Protein AF-A0A7L4RJ33-F1 (afdb_monomer_lite)

Secondary structure (DSSP, 8-state):
-EEEHHHHHHHHHHHHHHHHHHHHHHHHHHHT--HHHHHHHHHHHHHHHHHHHHHHHHHHHTT-----TTHHHHHHHHHHHTTS-HHHHHHHHHHT-HHHHHHHHHHHHHHHHHHHTHHHHHHHHHHHHT-S-HHHHHHHHHHHHHTB-SS-EE-TT--HHHHHHHHHHHHHTT-B-EE-TTSEEE---TT--SEEEEEETTEEEEEEHHHHHHHHHHHHHHHHHHHHHHHHHHHHHHSPPPHHHHHHHHHHHHHHHHHHHHHHHHTHHHHHHTT-EEE--

Sequence (281 aa):
MELAVKDIAELVELDRKRIELELKRSYLQLNKNDEDSVNALSKSLAEVNSSIKDRASKIEKVGINFCLVCQEKISDINSKLSTFSISDQVDALTAKEGEVYELLKERGTLLKKNFEERENLAKLLILISQVTAADTKYRLTEVVKRGGVRETIILEGCGSAITGKLAALFGRTGIAASVSKDGKLLTGHATETTEIPFVIANKKVWVAAGSAHRLTDNLSNIDKLSPQLQWKNAQRQIMVFSETEEAEFVDLQRKYLELLREQDEILKEFKEEEKLAIKVS

Structure (mmCIF, N/CA/C/O backbone):
data_AF-A0A7L4RJ33-F1
#
_entry.id   AF-A0A7L4RJ33-F1
#
loop_
_atom_site.group_PDB
_atom_site.id
_atom_site.type_symbol
_atom_site.label_atom_id
_atom_site.label_alt_id
_atom_site.label_comp_id
_atom_site.label_asym_id
_atom_site.label_entity_id
_atom_site.label_seq_id
_atom_site.pdbx_PDB_ins_code
_atom_site.Cartn_x
_atom_site.Cartn_y
_atom_site.Cartn_z
_atom_site.occupancy
_atom_site.B_iso_or_equiv
_atom_site.auth_seq_id
_atom_site.auth_comp_id
_atom_site.auth_asym_id
_atom_site.auth_atom_id
_atom_site.pdbx_PDB_model_num
ATOM 1 N N . MET A 1 1 ? -13.097 16.578 -13.638 1.00 75.38 1 MET A N 1
ATOM 2 C CA . MET A 1 1 ? -12.265 16.290 -12.439 1.00 75.38 1 MET A CA 1
ATOM 3 C C . MET A 1 1 ? -11.542 14.978 -12.693 1.00 75.38 1 MET A C 1
ATOM 5 O O . MET A 1 1 ? -12.187 14.068 -13.192 1.00 75.38 1 MET A O 1
ATOM 9 N N . GLU A 1 2 ? -10.239 14.892 -12.433 1.00 83.06 2 GLU A N 1
ATOM 10 C CA . GLU A 1 2 ? -9.461 13.654 -12.595 1.00 83.06 2 GLU A CA 1
ATOM 11 C C . GLU A 1 2 ? -9.034 13.149 -11.217 1.00 83.06 2 GLU A C 1
ATOM 13 O O . GLU A 1 2 ? -8.631 13.955 -10.380 1.00 83.06 2 GLU A O 1
ATOM 18 N N . LEU A 1 3 ? -9.187 11.847 -10.975 1.00 86.94 3 LEU A N 1
ATOM 19 C CA . LEU A 1 3 ? -8.817 11.197 -9.720 1.00 86.94 3 LEU A CA 1
ATOM 20 C C . LEU A 1 3 ? -7.852 10.050 -10.020 1.00 86.94 3 LEU A C 1
ATOM 22 O O . LEU A 1 3 ? -8.188 9.139 -10.781 1.00 86.94 3 LEU A O 1
ATOM 26 N N . ALA A 1 4 ? -6.649 10.128 -9.458 1.00 90.00 4 ALA A N 1
ATOM 27 C CA . ALA A 1 4 ? -5.549 9.207 -9.718 1.00 90.00 4 ALA A CA 1
ATOM 28 C C . ALA A 1 4 ? -5.382 8.186 -8.583 1.00 90.00 4 ALA A C 1
ATOM 30 O O . ALA A 1 4 ? -5.926 8.341 -7.488 1.00 90.00 4 ALA A O 1
ATOM 31 N N . VAL A 1 5 ? -4.556 7.159 -8.818 1.00 91.88 5 VAL A N 1
ATOM 32 C CA . VAL A 1 5 ? -4.172 6.150 -7.805 1.00 91.88 5 VAL A CA 1
ATOM 33 C C . VAL A 1 5 ? -3.746 6.803 -6.483 1.00 91.88 5 VAL A C 1
ATOM 35 O O . VAL A 1 5 ? -4.155 6.362 -5.409 1.00 91.88 5 VAL A O 1
ATOM 38 N N . LYS A 1 6 ? -2.963 7.886 -6.561 1.00 92.12 6 LYS A N 1
ATOM 39 C CA . LYS A 1 6 ? -2.444 8.607 -5.394 1.00 92.12 6 LYS A CA 1
ATOM 40 C C . LYS A 1 6 ? -3.556 9.165 -4.499 1.00 92.12 6 LYS A C 1
ATOM 42 O O . LYS A 1 6 ? -3.433 9.077 -3.284 1.00 92.12 6 LYS A O 1
ATOM 47 N N . ASP A 1 7 ? -4.651 9.670 -5.066 1.00 91.44 7 ASP A N 1
ATOM 48 C CA . ASP A 1 7 ? -5.738 10.274 -4.284 1.00 91.44 7 ASP A CA 1
ATOM 49 C C . ASP A 1 7 ? -6.441 9.254 -3.376 1.00 91.44 7 ASP A C 1
ATOM 51 O O . ASP A 1 7 ? -6.813 9.575 -2.244 1.00 91.44 7 ASP A O 1
ATOM 55 N N . ILE A 1 8 ? -6.600 8.020 -3.866 1.00 93.31 8 ILE A N 1
ATOM 56 C CA . ILE A 1 8 ? -7.210 6.907 -3.126 1.00 93.31 8 ILE A CA 1
ATOM 57 C C . ILE A 1 8 ? -6.206 6.307 -2.140 1.00 93.31 8 ILE A C 1
ATOM 59 O O . ILE A 1 8 ? -6.565 6.015 -1.001 1.00 93.31 8 ILE A O 1
ATOM 63 N N . ALA A 1 9 ? -4.941 6.156 -2.547 1.00 94.38 9 ALA A N 1
ATOM 64 C CA . ALA A 1 9 ? -3.879 5.684 -1.663 1.00 94.38 9 ALA A CA 1
ATOM 65 C C . ALA A 1 9 ? -3.711 6.611 -0.447 1.00 94.38 9 ALA A C 1
ATOM 67 O O . ALA A 1 9 ? -3.635 6.131 0.682 1.00 94.38 9 ALA A O 1
ATOM 68 N N . GLU A 1 10 ? -3.751 7.931 -0.656 1.00 94.81 10 GLU A N 1
ATOM 69 C CA . GLU A 1 10 ? -3.706 8.936 0.413 1.00 94.81 10 GLU A CA 1
ATOM 70 C C . GLU A 1 10 ? -4.885 8.810 1.390 1.00 94.81 10 GLU A C 1
ATOM 72 O O . GLU A 1 10 ? -4.718 9.076 2.579 1.00 94.81 10 GLU A O 1
ATOM 77 N N . LEU A 1 11 ? -6.066 8.364 0.941 1.00 94.69 11 LEU A N 1
ATOM 78 C CA . LEU A 1 11 ? -7.185 8.099 1.851 1.00 94.69 11 LEU A CA 1
ATOM 79 C C . LEU A 1 11 ? -6.869 6.939 2.810 1.00 94.69 11 LEU A C 1
ATOM 81 O O . LEU A 1 11 ? -7.128 7.055 4.007 1.00 94.69 11 LEU A O 1
ATOM 85 N N . VAL A 1 12 ? -6.235 5.867 2.319 1.00 94.69 12 VAL A N 1
ATOM 86 C CA . VAL A 1 12 ? -5.768 4.746 3.159 1.00 94.69 12 VAL A CA 1
ATOM 87 C C . VAL A 1 12 ? -4.702 5.214 4.160 1.00 94.69 12 VAL A C 1
ATOM 89 O O . VAL A 1 12 ? -4.716 4.810 5.325 1.00 94.69 12 VAL A O 1
ATOM 92 N N . GLU A 1 13 ? -3.783 6.090 3.737 1.00 94.56 13 GLU A N 1
ATOM 93 C CA . GLU A 1 13 ? -2.766 6.673 4.625 1.00 94.56 13 GLU A CA 1
ATOM 94 C C . GLU A 1 13 ? -3.393 7.523 5.738 1.00 94.56 13 GLU A C 1
ATOM 96 O O . GLU A 1 13 ? -3.005 7.406 6.905 1.00 94.56 13 GLU A O 1
ATOM 101 N N . LEU A 1 14 ? -4.383 8.352 5.394 1.00 94.75 14 LEU A N 1
ATOM 102 C CA . LEU A 1 14 ? -5.099 9.187 6.355 1.00 94.75 14 LEU A CA 1
ATOM 103 C C . LEU A 1 14 ? -5.906 8.353 7.352 1.00 94.75 14 LEU A C 1
ATOM 105 O O . LEU A 1 14 ? -5.863 8.653 8.545 1.00 94.75 14 LEU A O 1
ATOM 109 N N . ASP A 1 15 ? -6.582 7.292 6.903 1.00 91.94 15 ASP A N 1
ATOM 110 C CA . ASP A 1 15 ? -7.308 6.378 7.793 1.00 91.94 15 ASP A CA 1
ATOM 111 C C . ASP A 1 15 ? -6.362 5.708 8.801 1.00 91.94 15 ASP A C 1
ATOM 113 O O . ASP A 1 15 ? -6.662 5.653 9.996 1.00 91.94 15 ASP A O 1
ATOM 117 N N . ARG A 1 16 ? -5.172 5.270 8.360 1.00 92.12 16 ARG A N 1
ATOM 118 C CA . ARG A 1 16 ? -4.140 4.749 9.271 1.00 92.12 16 ARG A CA 1
ATOM 119 C C . ARG A 1 16 ? -3.686 5.816 10.268 1.00 92.12 16 ARG A C 1
ATOM 121 O O . ARG A 1 16 ? -3.586 5.529 11.462 1.00 92.12 16 ARG A O 1
ATOM 128 N N . LYS A 1 17 ? -3.417 7.037 9.793 1.00 93.94 17 LYS A N 1
ATOM 129 C CA . LYS A 1 17 ? -2.991 8.157 10.643 1.00 93.94 17 LYS A CA 1
ATOM 130 C C . LYS A 1 17 ? -4.056 8.509 11.684 1.00 93.94 17 LYS A C 1
ATOM 132 O O . LYS A 1 17 ? -3.699 8.764 12.831 1.00 93.94 17 LYS A O 1
ATOM 137 N N . ARG A 1 18 ? -5.344 8.482 11.318 1.00 94.19 18 ARG A N 1
ATOM 138 C CA . ARG A 1 18 ? -6.462 8.677 12.255 1.00 94.19 18 ARG A CA 1
ATOM 139 C C . ARG A 1 18 ? -6.401 7.654 13.387 1.00 94.19 18 ARG A C 1
ATOM 141 O O . ARG A 1 18 ? -6.355 8.054 14.544 1.00 94.19 18 ARG A O 1
ATOM 148 N N . ILE A 1 19 ? -6.316 6.365 13.052 1.00 88.75 19 ILE A N 1
ATOM 149 C CA . ILE A 1 19 ? -6.281 5.270 14.037 1.00 88.75 19 ILE A CA 1
ATOM 150 C C . ILE A 1 19 ? -5.071 5.404 14.976 1.00 88.75 19 ILE A C 1
ATOM 152 O O . ILE A 1 19 ? -5.190 5.217 16.186 1.00 88.75 19 ILE A O 1
ATOM 156 N N . GLU A 1 20 ? -3.899 5.755 14.440 1.00 89.56 20 GLU A N 1
ATOM 157 C CA . GLU A 1 20 ? -2.691 5.962 15.248 1.00 89.56 20 GLU A CA 1
ATOM 158 C C . GLU A 1 20 ? -2.837 7.144 16.219 1.00 89.56 20 GLU A C 1
ATOM 160 O O . GLU A 1 20 ? -2.460 7.039 17.389 1.00 89.56 20 GLU A O 1
ATOM 165 N N . LEU A 1 21 ? -3.386 8.268 15.752 1.00 92.62 21 LEU A N 1
ATOM 166 C CA . LEU A 1 21 ? -3.619 9.448 16.584 1.00 92.62 21 LEU A CA 1
ATOM 167 C C . LEU A 1 21 ? -4.689 9.194 17.656 1.00 92.62 21 LEU A C 1
ATOM 169 O O . LEU A 1 21 ? -4.520 9.647 18.788 1.00 92.62 21 LEU A O 1
ATOM 173 N N . GLU A 1 22 ? -5.750 8.451 17.330 1.00 90.00 22 GLU A N 1
ATOM 174 C CA . GLU A 1 22 ? -6.781 8.028 18.287 1.00 90.00 22 GLU A CA 1
ATOM 175 C C . GLU A 1 22 ? -6.163 7.195 19.410 1.00 90.00 22 GLU A C 1
ATOM 177 O O . GLU A 1 22 ? -6.351 7.520 20.583 1.00 90.00 22 GLU A O 1
ATOM 182 N N . LEU A 1 23 ? -5.348 6.193 19.059 1.00 85.31 23 LEU A N 1
ATOM 183 C CA . LEU A 1 23 ? -4.661 5.347 20.034 1.00 85.31 23 LEU A CA 1
ATOM 184 C C . LEU A 1 23 ? -3.708 6.157 20.926 1.00 85.31 23 LEU A C 1
ATOM 186 O O . LEU A 1 23 ? -3.732 6.008 22.148 1.00 85.31 23 LEU A O 1
ATOM 190 N N . LYS A 1 24 ? -2.892 7.045 20.338 1.00 89.06 24 LYS A N 1
ATOM 191 C CA . LYS A 1 24 ? -1.977 7.916 21.099 1.00 89.06 24 LYS A CA 1
ATOM 192 C C . LYS A 1 24 ? -2.732 8.827 22.062 1.00 89.06 24 LYS A C 1
ATOM 194 O O . LYS A 1 24 ? -2.312 8.973 23.208 1.00 89.06 24 LYS A O 1
ATOM 199 N N . ARG A 1 25 ? -3.845 9.417 21.615 1.00 90.44 25 ARG A N 1
ATOM 200 C CA . ARG A 1 25 ? -4.681 10.281 22.455 1.00 90.44 25 ARG A CA 1
ATOM 201 C C . ARG A 1 25 ? -5.248 9.496 23.634 1.00 90.44 25 ARG A C 1
ATOM 203 O O . ARG A 1 25 ? -5.091 9.935 24.768 1.00 90.44 25 ARG A O 1
ATOM 210 N N . SER A 1 26 ? -5.839 8.331 23.371 1.00 85.94 26 SER A N 1
ATOM 211 C CA . SER A 1 26 ? -6.391 7.453 24.407 1.00 85.94 26 SER A CA 1
ATOM 212 C C . SER A 1 26 ? -5.337 7.026 25.430 1.00 85.94 26 SER A C 1
ATOM 214 O O . SER A 1 26 ? -5.594 7.073 26.628 1.00 85.94 26 SER A O 1
ATOM 216 N N . TYR A 1 27 ? -4.126 6.687 24.982 1.00 86.00 27 TYR A N 1
ATOM 217 C CA . TYR A 1 27 ? -3.026 6.337 25.881 1.00 86.00 27 TYR A CA 1
ATOM 218 C C . TYR A 1 27 ? -2.613 7.502 26.797 1.00 86.00 27 TYR A C 1
ATOM 220 O O . TYR A 1 27 ? -2.410 7.303 27.994 1.00 86.00 27 TYR A O 1
ATOM 228 N N . LEU A 1 28 ? -2.487 8.723 26.263 1.00 87.69 28 LEU A N 1
ATOM 229 C CA . LEU A 1 28 ? -2.100 9.893 27.062 1.00 87.69 28 LEU A CA 1
ATOM 230 C C . LEU A 1 28 ? -3.169 10.289 28.084 1.00 87.69 28 LEU A C 1
ATOM 232 O O . LEU A 1 28 ? -2.818 10.638 29.211 1.00 87.69 28 LEU A O 1
ATOM 236 N N . GLN A 1 29 ? -4.445 10.185 27.702 1.00 86.62 29 GLN A N 1
ATOM 237 C CA . GLN A 1 29 ? -5.582 10.431 28.591 1.00 86.62 29 GLN A CA 1
ATOM 238 C C . GLN A 1 29 ? -5.614 9.467 29.782 1.00 86.62 29 GLN A C 1
ATOM 240 O O . GLN A 1 29 ? -6.034 9.867 30.859 1.00 86.62 29 GLN A O 1
ATOM 245 N N . LEU A 1 30 ? -5.170 8.219 29.600 1.00 85.06 30 LEU A N 1
ATOM 246 C CA . LEU A 1 30 ? -5.168 7.215 30.666 1.00 85.06 30 LEU A CA 1
ATOM 247 C C . LEU A 1 30 ? -3.912 7.267 31.547 1.00 85.06 30 LEU A C 1
ATOM 249 O O . LEU A 1 30 ? -4.014 7.098 32.757 1.00 85.06 30 LEU A O 1
ATOM 253 N N . ASN A 1 31 ? -2.733 7.498 30.957 1.00 79.88 31 ASN A N 1
ATOM 254 C CA . ASN A 1 31 ? -1.458 7.229 31.639 1.00 79.88 31 ASN A CA 1
ATOM 255 C C . ASN A 1 31 ? -0.632 8.462 32.010 1.00 79.88 31 ASN A C 1
ATOM 257 O O . ASN A 1 31 ? 0.290 8.344 32.817 1.00 79.88 31 ASN A O 1
ATOM 261 N N . LYS A 1 32 ? -0.870 9.621 31.384 1.00 76.56 32 LYS A N 1
ATOM 262 C CA . LYS A 1 32 ? 0.012 10.790 31.552 1.00 76.56 32 LYS A CA 1
ATOM 263 C C . LYS A 1 32 ? -0.692 12.069 31.993 1.00 76.56 32 LYS A C 1
ATOM 265 O O . LYS A 1 32 ? 0.015 12.974 32.417 1.00 76.56 32 LYS A O 1
ATOM 270 N N . ASN A 1 33 ? -2.027 12.144 31.905 1.00 74.25 33 ASN A N 1
ATOM 271 C CA . ASN A 1 33 ? -2.815 13.355 32.197 1.00 74.25 33 ASN A CA 1
ATOM 272 C C . ASN A 1 33 ? -2.188 14.637 31.605 1.00 74.25 33 ASN A C 1
ATOM 274 O O . ASN A 1 33 ? -2.199 15.699 32.219 1.00 74.25 33 ASN A O 1
ATOM 278 N N . ASP A 1 34 ? -1.608 14.522 30.408 1.00 85.62 34 ASP A N 1
ATOM 279 C CA . ASP A 1 34 ? -0.966 15.628 29.699 1.00 85.62 34 ASP A CA 1
ATOM 280 C C . ASP A 1 34 ? -2.010 16.319 28.814 1.00 85.62 34 ASP A C 1
ATOM 282 O O . ASP A 1 34 ? -2.225 15.934 27.659 1.00 85.62 34 ASP A O 1
ATOM 286 N N . GLU A 1 35 ? -2.718 17.292 29.393 1.00 88.06 35 GLU A N 1
ATOM 287 C CA . GLU A 1 35 ? -3.810 18.008 28.725 1.00 88.06 35 GLU A CA 1
ATOM 288 C C . GLU A 1 35 ? -3.351 18.720 27.448 1.00 88.06 35 GLU A C 1
ATOM 290 O O . GLU A 1 35 ? -4.049 18.662 26.432 1.00 88.06 35 GLU A O 1
ATOM 295 N N . ASP A 1 36 ? -2.163 19.328 27.452 1.00 90.75 36 ASP A N 1
ATOM 296 C CA . ASP A 1 36 ? -1.622 20.044 26.294 1.00 90.75 36 ASP A CA 1
ATOM 297 C C . ASP A 1 36 ? -1.377 19.091 25.120 1.00 90.75 36 ASP A C 1
ATOM 299 O O . ASP A 1 36 ? -1.822 19.347 23.992 1.00 90.75 36 ASP A O 1
ATOM 303 N N . SER A 1 37 ? -0.747 17.941 25.379 1.00 91.00 37 SER A N 1
ATOM 304 C CA . SER A 1 37 ? -0.535 16.919 24.350 1.00 91.00 37 SER A CA 1
ATOM 305 C C . SER A 1 37 ? -1.850 16.310 23.854 1.00 91.00 37 SER A C 1
ATOM 307 O O . SER A 1 37 ? -2.014 16.073 22.652 1.00 91.00 37 SER A O 1
ATOM 309 N N . VAL A 1 38 ? -2.822 16.076 24.743 1.00 90.94 38 VAL A N 1
ATOM 310 C CA . VAL A 1 38 ? -4.154 15.566 24.368 1.00 90.94 38 VAL A CA 1
ATOM 311 C C . VAL A 1 38 ? -4.907 16.572 23.490 1.00 90.94 38 VAL A C 1
ATOM 313 O O . VAL A 1 38 ? -5.526 16.176 22.492 1.00 90.94 38 VAL A O 1
ATOM 316 N N . ASN A 1 39 ? -4.816 17.865 23.799 1.00 92.62 39 ASN A N 1
ATOM 317 C CA . ASN A 1 39 ? -5.410 18.941 23.007 1.00 92.62 39 ASN A CA 1
ATOM 318 C C . ASN A 1 39 ? -4.753 19.051 21.623 1.00 92.62 39 ASN A C 1
ATOM 320 O O . ASN A 1 39 ? -5.454 19.115 20.606 1.00 92.62 39 ASN A O 1
ATOM 324 N N . ALA A 1 40 ? -3.420 18.978 21.553 1.00 93.75 40 ALA A N 1
ATOM 325 C CA . ALA A 1 40 ? -2.679 18.986 20.290 1.00 93.75 40 ALA A CA 1
ATOM 326 C C . ALA A 1 40 ? -3.045 17.793 19.383 1.00 93.75 40 ALA A C 1
ATOM 328 O O . ALA A 1 40 ? -3.273 17.959 18.176 1.00 93.75 40 ALA A O 1
ATOM 329 N N . LEU A 1 41 ? -3.168 16.590 19.958 1.00 94.06 41 LEU A N 1
ATOM 330 C CA . LEU A 1 41 ? -3.620 15.401 19.228 1.00 94.06 41 LEU A CA 1
ATOM 331 C C . LEU A 1 41 ? -5.075 15.524 18.773 1.00 94.06 41 LEU A C 1
ATOM 333 O O . LEU A 1 41 ? -5.397 15.121 17.658 1.00 94.06 41 LEU A O 1
ATOM 337 N N . SER A 1 42 ? -5.948 16.112 19.592 1.00 94.12 42 SER A N 1
ATOM 338 C CA . SER A 1 42 ? -7.358 16.322 19.240 1.00 94.12 42 SER A CA 1
ATOM 339 C C . SER A 1 42 ? -7.520 17.288 18.065 1.00 94.12 42 SER A C 1
ATOM 341 O O . SER A 1 42 ? -8.303 17.015 17.154 1.00 94.12 42 SER A O 1
ATOM 343 N N . LYS A 1 43 ? -6.722 18.364 18.020 1.00 95.62 43 LYS A N 1
ATOM 344 C CA . LYS A 1 43 ? -6.664 19.266 16.862 1.00 95.62 43 LYS A CA 1
ATOM 345 C C . LYS A 1 43 ? -6.173 18.538 15.606 1.00 95.62 43 LYS A C 1
ATOM 347 O O . LYS A 1 43 ? -6.818 18.610 14.563 1.00 95.62 43 LYS A O 1
ATOM 352 N N . SER A 1 44 ? -5.090 17.769 15.730 1.00 95.44 44 SER A N 1
ATOM 353 C CA . SER A 1 44 ? -4.545 16.970 14.620 1.00 95.44 44 SER A CA 1
ATOM 354 C C . SER A 1 44 ? -5.559 15.944 14.092 1.00 95.44 44 SER A C 1
ATOM 356 O O . SER A 1 44 ? -5.675 15.742 12.885 1.00 95.44 44 SER A O 1
ATOM 358 N N . LEU A 1 45 ? -6.326 15.309 14.984 1.00 95.38 45 LEU A N 1
ATOM 359 C CA . LEU A 1 45 ? -7.410 14.394 14.621 1.00 95.38 45 LEU A CA 1
ATOM 360 C C . LEU A 1 45 ? -8.523 15.099 13.845 1.00 95.38 45 LEU A C 1
ATOM 362 O O . LEU A 1 45 ? -9.014 14.547 12.862 1.00 95.38 45 LEU A O 1
ATOM 366 N N . ALA A 1 46 ? -8.910 16.311 14.248 1.00 95.94 46 ALA A N 1
ATOM 367 C CA . ALA A 1 46 ? -9.918 17.091 13.535 1.00 95.94 46 ALA A CA 1
ATOM 368 C C . ALA A 1 46 ? -9.469 17.432 12.101 1.00 95.94 46 ALA A C 1
ATOM 370 O O . ALA A 1 46 ? -10.240 17.254 11.157 1.00 95.94 46 ALA A O 1
ATOM 371 N N . GLU A 1 47 ? -8.209 17.839 11.921 1.00 96.38 47 GLU A N 1
ATOM 372 C CA . GLU A 1 47 ? -7.618 18.124 10.603 1.00 96.38 47 GLU A CA 1
ATOM 373 C C . GLU A 1 47 ? -7.576 16.875 9.704 1.00 96.38 47 GLU A C 1
ATOM 375 O O . GLU A 1 47 ? -7.952 16.925 8.525 1.00 96.38 47 GLU A O 1
ATOM 380 N N . VAL A 1 48 ? -7.174 15.728 10.266 1.00 96.75 48 VAL A N 1
ATOM 381 C CA . VAL A 1 48 ? -7.171 14.440 9.552 1.00 96.75 48 VAL A CA 1
ATOM 382 C C . VAL A 1 48 ? -8.592 14.027 9.166 1.00 96.75 48 VAL A C 1
ATOM 384 O O . VAL A 1 48 ? -8.821 13.670 8.013 1.00 96.75 48 VAL A O 1
ATOM 387 N N . ASN A 1 49 ? -9.563 14.136 10.076 1.00 96.06 49 ASN A N 1
ATOM 388 C CA . ASN A 1 49 ? -10.962 13.800 9.801 1.00 96.06 49 ASN A CA 1
ATOM 389 C C . ASN A 1 49 ? -11.579 14.688 8.712 1.00 96.06 49 ASN A C 1
ATOM 391 O O . ASN A 1 49 ? -12.299 14.180 7.851 1.00 96.06 49 ASN A O 1
ATOM 395 N N . SER A 1 50 ? -11.263 15.987 8.702 1.00 96.50 50 SER A N 1
ATOM 396 C CA . SER A 1 50 ? -11.672 16.886 7.615 1.00 96.50 50 SER A CA 1
ATOM 397 C C . SER A 1 50 ? -11.088 16.429 6.278 1.00 96.50 50 SER A C 1
ATOM 399 O O . SER A 1 50 ? -11.816 16.286 5.299 1.00 96.50 50 SER A O 1
ATOM 401 N N . SER A 1 51 ? -9.790 16.110 6.254 1.00 95.94 51 SER A N 1
ATOM 402 C CA . SER A 1 51 ? -9.098 15.648 5.043 1.00 95.94 51 SER A CA 1
ATOM 403 C C . SER A 1 51 ? -9.662 14.325 4.510 1.00 95.94 51 SER A C 1
ATOM 405 O O . SER A 1 51 ? -9.819 14.164 3.298 1.00 95.94 51 SER A O 1
ATOM 407 N N . ILE A 1 52 ? -9.992 13.385 5.404 1.00 94.88 52 ILE A N 1
ATOM 408 C CA . ILE A 1 52 ? -10.659 12.117 5.068 1.00 94.88 52 ILE A CA 1
ATOM 409 C C . ILE A 1 52 ? -12.014 12.400 4.424 1.00 94.88 52 ILE A C 1
ATOM 411 O O . ILE A 1 52 ? -12.287 11.891 3.340 1.00 94.88 52 ILE A O 1
ATOM 415 N N . LYS A 1 53 ? -12.845 13.238 5.056 1.00 95.00 53 LYS A N 1
ATOM 416 C CA . LYS A 1 53 ? -14.184 13.578 4.556 1.00 95.00 53 LYS A CA 1
ATOM 417 C C . LYS A 1 53 ? -14.124 14.224 3.173 1.00 95.00 53 LYS A C 1
ATOM 419 O O . LYS A 1 53 ? -14.852 13.812 2.268 1.00 95.00 53 LYS A O 1
ATOM 424 N N . ASP A 1 54 ? -13.227 15.189 2.990 1.00 93.50 54 ASP A N 1
ATOM 425 C CA . ASP A 1 54 ? -13.058 15.888 1.717 1.00 93.50 54 ASP A CA 1
ATOM 426 C C . ASP A 1 54 ? -12.653 14.920 0.601 1.00 93.50 54 ASP A C 1
ATOM 428 O O . ASP A 1 54 ? -13.226 14.953 -0.491 1.00 93.50 54 ASP A O 1
ATOM 432 N N . ARG A 1 55 ? -11.712 14.008 0.870 1.00 92.94 55 ARG A N 1
ATOM 433 C CA . ARG A 1 55 ? -11.256 13.010 -0.110 1.00 92.94 55 ARG A CA 1
ATOM 434 C C . ARG A 1 55 ? -12.295 11.940 -0.395 1.00 92.94 55 ARG A C 1
ATOM 436 O O . ARG A 1 55 ? -12.549 11.666 -1.565 1.00 92.94 55 ARG A O 1
ATOM 443 N N . ALA A 1 56 ? -12.931 11.392 0.637 1.00 93.38 56 ALA A N 1
ATOM 444 C CA . ALA A 1 56 ? -14.009 10.422 0.486 1.00 93.38 56 ALA A CA 1
ATOM 445 C C . ALA A 1 56 ? -15.128 10.990 -0.399 1.00 93.38 56 ALA A C 1
ATOM 447 O O . ALA A 1 56 ? -15.551 10.327 -1.341 1.00 93.38 56 ALA A O 1
ATOM 448 N N . SER A 1 57 ? -15.505 12.260 -0.202 1.00 91.56 57 SER A N 1
ATOM 449 C CA . SER A 1 57 ? -16.518 12.914 -1.039 1.00 91.56 57 SER A CA 1
ATOM 450 C C . SER A 1 57 ? -16.096 13.061 -2.509 1.00 91.56 57 SER A C 1
ATOM 452 O O . SER A 1 57 ? -16.925 12.936 -3.408 1.00 91.56 57 SER A O 1
ATOM 454 N N . LYS A 1 58 ? -14.807 13.311 -2.791 1.00 91.62 58 LYS A N 1
ATOM 455 C CA . LYS A 1 58 ? -14.283 13.373 -4.168 1.00 91.62 58 LYS A CA 1
ATOM 456 C C . LYS A 1 58 ? -14.296 11.995 -4.829 1.00 91.62 58 LYS A C 1
ATOM 458 O O . LYS A 1 58 ? -14.670 11.900 -5.993 1.00 91.62 58 LYS A O 1
ATOM 463 N N . ILE A 1 59 ? -13.918 10.956 -4.086 1.00 92.31 59 ILE A N 1
ATOM 464 C CA . ILE A 1 59 ? -13.906 9.558 -4.540 1.00 92.31 59 ILE A CA 1
ATOM 465 C C . ILE A 1 59 ? -15.335 9.067 -4.820 1.00 92.31 59 ILE A C 1
ATOM 467 O O . ILE A 1 59 ? -15.600 8.476 -5.865 1.00 92.31 59 ILE A O 1
ATOM 471 N N . GLU A 1 60 ? -16.280 9.390 -3.941 1.00 91.25 60 GLU A N 1
ATOM 472 C CA . GLU A 1 60 ? -17.691 9.043 -4.115 1.00 91.25 60 GLU A CA 1
ATOM 473 C C . GLU A 1 60 ? -18.309 9.751 -5.331 1.00 91.25 60 GLU A C 1
ATOM 475 O O . GLU A 1 60 ? -18.989 9.117 -6.138 1.00 91.25 60 GLU A O 1
ATOM 480 N N . LYS A 1 61 ? -17.996 11.040 -5.542 1.00 90.75 61 LYS A N 1
ATOM 481 C CA . LYS A 1 61 ? -18.454 11.812 -6.715 1.00 90.75 61 LYS A CA 1
ATOM 482 C C . LYS A 1 61 ? -18.018 11.220 -8.053 1.00 90.75 61 LYS A C 1
ATOM 484 O O . LYS A 1 61 ? -18.690 11.456 -9.051 1.00 90.75 61 LYS A O 1
ATOM 489 N N . VAL A 1 62 ? -16.908 10.479 -8.093 1.00 89.94 62 VAL A N 1
ATOM 490 C CA . VAL A 1 62 ? -16.445 9.793 -9.313 1.00 89.94 62 VAL A CA 1
ATOM 491 C C . VAL A 1 62 ? -16.965 8.355 -9.427 1.00 89.94 62 VAL A C 1
ATOM 493 O O . VAL A 1 62 ? -16.552 7.620 -10.319 1.00 89.94 62 VAL A O 1
ATOM 496 N N . GLY A 1 63 ? -17.872 7.937 -8.537 1.00 87.81 63 GLY A N 1
ATOM 497 C CA . GLY A 1 63 ? -18.515 6.624 -8.582 1.00 87.81 63 GLY A CA 1
ATOM 498 C C . GLY A 1 63 ? -17.625 5.464 -8.127 1.00 87.81 63 GLY A C 1
ATOM 499 O O . GLY A 1 63 ? -17.905 4.307 -8.475 1.00 87.81 63 GLY A O 1
ATOM 500 N N . ILE A 1 64 ? -16.557 5.747 -7.374 1.00 92.44 64 ILE A N 1
ATOM 501 C CA . ILE A 1 64 ? -15.729 4.726 -6.725 1.00 92.44 64 ILE A CA 1
ATOM 502 C C . ILE A 1 64 ? -16.318 4.423 -5.346 1.00 92.44 64 ILE A C 1
ATOM 504 O O . ILE A 1 64 ? -16.450 5.308 -4.504 1.00 92.44 64 ILE A O 1
ATOM 508 N N . ASN A 1 65 ? -16.620 3.149 -5.098 1.00 91.44 65 ASN A N 1
ATOM 509 C CA . ASN A 1 65 ? -16.995 2.672 -3.772 1.00 91.44 65 ASN A CA 1
ATOM 510 C C . ASN A 1 65 ? -15.725 2.304 -2.997 1.00 91.44 65 ASN A C 1
ATOM 512 O O . ASN A 1 65 ? -15.140 1.242 -3.221 1.00 91.44 65 ASN A O 1
ATOM 516 N N . PHE A 1 66 ? -15.258 3.213 -2.142 1.00 94.50 66 PHE A N 1
ATOM 517 C CA . PHE A 1 66 ? -14.051 2.986 -1.355 1.00 94.50 66 PHE A CA 1
ATOM 518 C C . PHE A 1 66 ? -14.267 1.866 -0.335 1.00 94.50 66 PHE A C 1
ATOM 520 O O . PHE A 1 66 ? -15.194 1.911 0.472 1.00 94.50 66 PHE A O 1
ATOM 527 N N . CYS A 1 67 ? -13.381 0.874 -0.350 1.00 94.75 67 CYS A N 1
ATOM 528 C CA . CYS A 1 67 ? -13.366 -0.191 0.640 1.00 94.75 67 CYS A CA 1
ATOM 529 C C . CYS A 1 67 ? -11.947 -0.706 0.876 1.00 94.75 67 CYS A C 1
ATOM 531 O O . CYS A 1 67 ? -11.068 -0.575 0.022 1.00 94.75 67 CYS A O 1
ATOM 533 N N . LEU A 1 68 ? -11.737 -1.292 2.054 1.00 95.44 68 LEU A N 1
ATOM 534 C CA . LEU A 1 68 ? -10.491 -1.965 2.410 1.00 95.44 68 LEU A CA 1
ATOM 535 C C . LEU A 1 68 ? -10.597 -3.465 2.129 1.00 95.44 68 LEU A C 1
ATOM 537 O O . LEU A 1 68 ? -11.679 -4.057 2.188 1.00 95.44 68 LEU A O 1
ATOM 541 N N . VAL A 1 69 ? -9.453 -4.102 1.897 1.00 96.00 69 VAL A N 1
ATOM 542 C CA . VAL A 1 69 ? -9.379 -5.563 1.846 1.00 96.00 69 VAL A CA 1
ATOM 543 C C . VAL A 1 69 ? -9.731 -6.124 3.221 1.00 96.00 69 VAL A C 1
ATOM 545 O O . VAL A 1 69 ? -9.191 -5.662 4.232 1.00 96.00 69 VAL A O 1
ATOM 548 N N . CYS A 1 70 ? -10.610 -7.128 3.258 1.00 95.94 70 CYS A N 1
ATOM 549 C CA . CYS A 1 70 ? -11.122 -7.726 4.498 1.00 95.94 70 CYS A CA 1
ATOM 550 C C . CYS A 1 70 ? -11.856 -6.724 5.415 1.00 95.94 70 CYS A C 1
ATOM 552 O O . CYS A 1 70 ? -11.866 -6.908 6.633 1.00 95.94 70 CYS A O 1
ATOM 554 N N . GLN A 1 71 ? -12.462 -5.665 4.864 1.00 95.69 71 GLN A N 1
ATOM 555 C CA . GLN A 1 71 ? -13.244 -4.692 5.631 1.00 95.69 71 GLN A CA 1
ATOM 556 C C . GLN A 1 71 ? -14.323 -5.332 6.519 1.00 95.69 71 GLN A C 1
ATOM 558 O O . GLN A 1 71 ? -14.495 -4.872 7.642 1.00 95.69 71 GLN A O 1
ATOM 563 N N . GLU A 1 72 ? -15.012 -6.390 6.073 1.00 96.00 72 GLU A N 1
ATOM 564 C CA . GLU A 1 72 ? -16.000 -7.100 6.911 1.00 96.00 72 GLU A CA 1
ATOM 565 C C . GLU A 1 72 ? -15.345 -7.634 8.194 1.00 96.00 72 GLU A C 1
ATOM 567 O O . GLU A 1 72 ? -15.787 -7.336 9.299 1.00 96.00 72 GLU A O 1
ATOM 572 N N . LYS A 1 73 ? -14.206 -8.319 8.053 1.00 96.31 73 LYS A N 1
ATOM 573 C CA . LYS A 1 73 ? -13.452 -8.870 9.182 1.00 96.31 73 LYS A CA 1
ATOM 574 C C . LYS A 1 73 ? -12.899 -7.781 10.106 1.00 96.31 73 LYS A C 1
ATOM 576 O O . LYS A 1 73 ? -12.879 -7.956 11.320 1.00 96.31 73 LYS A O 1
ATOM 581 N N . ILE A 1 74 ? -12.452 -6.653 9.549 1.00 95.25 74 ILE A N 1
ATOM 582 C CA . ILE A 1 74 ? -12.010 -5.495 10.343 1.00 95.25 74 ILE A CA 1
ATOM 583 C C . ILE A 1 74 ? -13.182 -4.939 11.162 1.00 95.25 74 ILE A C 1
ATOM 585 O O . ILE A 1 74 ? -13.007 -4.654 12.348 1.00 95.25 74 ILE A O 1
ATOM 589 N N . SER A 1 75 ? -14.365 -4.808 10.556 1.00 95.69 75 SER A N 1
ATOM 590 C CA . SER A 1 75 ? -15.583 -4.376 11.248 1.00 95.69 75 SER A CA 1
ATOM 591 C C . SER A 1 75 ? -15.965 -5.342 12.369 1.00 95.69 75 SER A C 1
ATOM 593 O O . SER A 1 75 ? -16.193 -4.887 13.486 1.00 95.69 75 SER A O 1
ATOM 595 N N . ASP A 1 76 ? -15.929 -6.654 12.118 1.00 97.38 76 ASP A N 1
ATOM 596 C CA . ASP A 1 76 ? -16.219 -7.677 13.132 1.00 97.38 76 ASP A CA 1
ATOM 597 C C . ASP A 1 76 ? -15.259 -7.589 14.326 1.00 97.38 76 ASP A C 1
ATOM 599 O O . ASP A 1 76 ? -15.683 -7.634 15.483 1.00 97.38 76 ASP A O 1
ATOM 603 N N . ILE A 1 77 ? -13.956 -7.426 14.065 1.00 96.50 77 ILE A N 1
ATOM 604 C CA . ILE A 1 77 ? -12.955 -7.248 15.124 1.00 96.50 77 ILE A CA 1
ATOM 605 C C . ILE A 1 77 ? -13.212 -5.950 15.898 1.00 96.50 77 ILE A C 1
ATOM 607 O O . ILE A 1 77 ? -13.135 -5.951 17.123 1.00 96.50 77 ILE A O 1
ATOM 611 N N . ASN A 1 78 ? -13.551 -4.850 15.221 1.00 93.69 78 ASN A N 1
ATOM 612 C CA . ASN A 1 78 ? -13.874 -3.588 15.889 1.00 93.69 78 ASN A CA 1
ATOM 613 C C . ASN A 1 78 ? -15.117 -3.707 16.779 1.00 93.69 78 ASN A C 1
ATOM 615 O O . ASN A 1 78 ? -15.108 -3.193 17.897 1.00 93.69 78 ASN A O 1
ATOM 619 N N . SER A 1 79 ? -16.154 -4.417 16.327 1.00 96.25 79 SER A N 1
ATOM 620 C CA . SER A 1 79 ? -17.338 -4.700 17.141 1.00 96.25 79 SER A CA 1
ATOM 621 C C . SER A 1 79 ? -16.979 -5.503 18.390 1.00 96.25 79 SER A C 1
ATOM 623 O O . SER A 1 79 ? -17.403 -5.130 19.481 1.00 96.25 79 SER A O 1
ATOM 625 N N . LYS A 1 80 ? -16.130 -6.532 18.271 1.00 96.81 80 LYS A N 1
ATOM 626 C CA . LYS A 1 80 ? -15.624 -7.279 19.437 1.00 96.81 80 LYS A CA 1
ATOM 627 C C . LYS A 1 80 ? -14.789 -6.400 20.367 1.00 96.81 80 LYS A C 1
ATOM 629 O O . LYS A 1 80 ? -14.988 -6.428 21.568 1.00 96.81 80 LYS A O 1
ATOM 634 N N . LEU A 1 81 ? -13.890 -5.574 19.834 1.00 93.31 81 LEU A N 1
ATOM 635 C CA . LEU A 1 81 ? -13.062 -4.679 20.651 1.00 93.31 81 LEU A CA 1
ATOM 636 C C . LEU A 1 81 ? -13.888 -3.620 21.394 1.00 93.31 81 LEU A C 1
ATOM 638 O O . LEU A 1 81 ? -13.505 -3.213 22.486 1.00 93.31 81 LEU A O 1
ATOM 642 N N . SER A 1 82 ? -15.029 -3.199 20.840 1.00 92.50 82 SER A N 1
ATOM 643 C CA . SER A 1 82 ? -15.904 -2.199 21.468 1.00 92.50 82 SER A CA 1
ATOM 644 C C . SER A 1 82 ? -16.566 -2.665 22.770 1.00 92.50 82 SER A C 1
ATOM 646 O O . SER A 1 82 ? -17.048 -1.828 23.529 1.00 92.50 82 SER A O 1
ATOM 648 N N . THR A 1 83 ? -16.566 -3.973 23.058 1.00 95.69 83 THR A N 1
ATOM 649 C CA . THR A 1 83 ? -17.076 -4.510 24.329 1.00 95.69 83 THR A CA 1
ATOM 650 C C . THR A 1 83 ? -16.067 -4.402 25.472 1.00 95.69 83 THR A C 1
ATOM 652 O O . THR A 1 83 ? -16.441 -4.609 26.622 1.00 95.69 83 THR A O 1
ATOM 655 N N . PHE A 1 84 ? -14.801 -4.098 25.173 1.00 93.81 84 PHE A N 1
ATOM 656 C CA . PHE A 1 84 ? -13.733 -3.937 26.158 1.00 93.81 84 PHE A CA 1
ATOM 657 C C . PHE A 1 84 ? -13.483 -2.460 26.442 1.00 93.81 84 PHE A C 1
ATOM 659 O O . PHE A 1 84 ? -13.578 -1.617 25.542 1.00 93.81 84 PHE A O 1
ATOM 666 N N . SER A 1 85 ? -13.110 -2.136 27.681 1.00 91.12 85 SER A N 1
ATOM 667 C CA . SER A 1 85 ? -12.743 -0.763 28.012 1.00 91.12 85 SER A CA 1
ATOM 668 C C . SER A 1 85 ? -11.431 -0.372 27.325 1.00 91.12 85 SER A C 1
ATOM 670 O O . SER A 1 85 ? -10.614 -1.212 26.945 1.00 91.12 85 SER A O 1
ATOM 672 N N . ILE A 1 86 ? -11.200 0.933 27.170 1.00 86.62 86 ILE A N 1
ATOM 673 C CA . ILE A 1 86 ? -9.933 1.431 26.619 1.00 86.62 86 ILE A CA 1
ATOM 674 C C . ILE A 1 86 ? -8.760 1.030 27.531 1.00 86.62 86 ILE A C 1
ATOM 676 O O . ILE A 1 86 ? -7.685 0.731 27.018 1.00 86.62 86 ILE A O 1
ATOM 680 N N . SER A 1 87 ? -8.972 0.965 28.854 1.00 88.81 87 SER A N 1
ATOM 681 C CA . SER A 1 87 ? -7.959 0.483 29.805 1.00 88.81 87 SER A CA 1
ATOM 682 C C . SER A 1 87 ? -7.556 -0.952 29.482 1.00 88.81 87 SER A C 1
ATOM 684 O O . SER A 1 87 ? -6.379 -1.200 29.245 1.00 88.81 87 SER A O 1
ATOM 686 N N . ASP A 1 88 ? -8.531 -1.855 29.324 1.00 91.56 88 ASP A N 1
ATOM 687 C CA . ASP A 1 88 ? -8.266 -3.269 29.013 1.00 91.56 88 ASP A CA 1
ATOM 688 C C . ASP A 1 88 ? -7.480 -3.424 27.704 1.00 91.56 88 ASP A C 1
ATOM 690 O O . ASP A 1 88 ? -6.586 -4.261 27.589 1.00 91.56 88 ASP A O 1
ATOM 694 N N . GLN A 1 89 ? -7.788 -2.596 26.700 1.00 90.38 89 GLN A N 1
ATOM 695 C CA . GLN A 1 89 ? -7.069 -2.597 25.425 1.00 90.38 89 GLN A CA 1
ATOM 696 C C . GLN A 1 89 ? -5.617 -2.120 25.572 1.00 90.38 89 GLN A C 1
ATOM 698 O O . GLN A 1 89 ? -4.721 -2.681 24.938 1.00 90.38 89 GLN A O 1
ATOM 703 N N . VAL A 1 90 ? -5.363 -1.099 26.395 1.00 87.38 90 VAL A N 1
ATOM 704 C CA . VAL A 1 90 ? -4.006 -0.595 26.669 1.00 87.38 90 VAL A CA 1
ATOM 705 C C . VAL A 1 90 ? -3.201 -1.598 27.497 1.00 87.38 90 VAL A C 1
ATOM 707 O O . VAL A 1 90 ? -2.031 -1.849 27.186 1.00 87.38 90 VAL A O 1
ATOM 710 N N . ASP A 1 91 ? -3.827 -2.216 28.493 1.00 89.88 91 ASP A N 1
ATOM 711 C CA . ASP A 1 91 ? -3.207 -3.236 29.337 1.00 89.88 91 ASP A CA 1
ATOM 712 C C . ASP A 1 91 ? -2.833 -4.467 28.505 1.00 89.88 91 ASP A C 1
ATOM 714 O O . ASP A 1 91 ? -1.691 -4.928 28.558 1.00 89.88 91 ASP A O 1
ATOM 718 N N . ALA A 1 92 ? -3.731 -4.923 27.626 1.00 92.69 92 ALA A N 1
ATOM 719 C CA . ALA A 1 92 ? -3.463 -6.022 26.701 1.00 92.69 92 ALA A CA 1
ATOM 720 C C . ALA A 1 92 ? -2.309 -5.719 25.727 1.00 92.69 92 ALA A C 1
ATOM 722 O O . ALA A 1 92 ? -1.488 -6.593 25.445 1.00 92.69 92 ALA A O 1
ATOM 723 N N . LEU A 1 93 ? -2.189 -4.481 25.226 1.00 89.62 93 LEU A N 1
ATOM 724 C CA . LEU A 1 93 ? -1.045 -4.073 24.392 1.00 89.62 93 LEU A CA 1
ATOM 725 C C . LEU A 1 93 ? 0.279 -4.083 25.160 1.00 89.62 93 LEU A C 1
ATOM 727 O O . LEU A 1 93 ? 1.324 -4.373 24.572 1.00 89.62 93 LEU A O 1
ATOM 731 N N . THR A 1 94 ? 0.235 -3.761 26.451 1.00 88.81 94 THR A N 1
ATOM 732 C CA . THR A 1 94 ? 1.413 -3.731 27.323 1.00 88.81 94 THR A CA 1
ATOM 733 C C . THR A 1 94 ? 1.853 -5.146 27.694 1.00 88.81 94 THR A C 1
ATOM 735 O O . THR A 1 94 ? 3.032 -5.473 27.555 1.00 88.81 94 THR A O 1
ATOM 738 N N . ALA A 1 95 ? 0.903 -5.994 28.096 1.00 93.62 95 ALA A N 1
ATOM 739 C CA . ALA A 1 95 ? 1.138 -7.389 28.465 1.00 93.62 95 ALA A CA 1
ATOM 740 C C . ALA A 1 95 ? 1.461 -8.280 27.252 1.00 93.62 95 ALA A C 1
ATOM 742 O O . ALA A 1 95 ? 2.195 -9.256 27.380 1.00 93.62 95 ALA A O 1
ATOM 743 N N . LYS A 1 96 ? 0.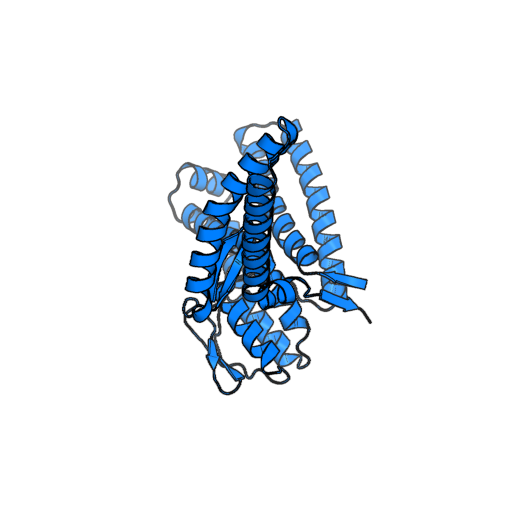976 -7.907 26.058 1.00 94.19 96 LYS A N 1
ATOM 744 C CA . LYS A 1 96 ? 1.124 -8.653 24.795 1.00 94.19 96 LYS A CA 1
ATOM 745 C C . LYS A 1 96 ? 0.546 -10.071 24.836 1.00 94.19 96 LYS A C 1
ATOM 747 O O . LYS A 1 96 ? 1.070 -10.978 24.190 1.00 94.19 96 LYS A O 1
ATOM 752 N N . GLU A 1 97 ? -0.538 -10.254 25.575 1.00 93.81 97 GLU A N 1
ATOM 753 C CA . GLU A 1 97 ? -1.203 -11.543 25.748 1.00 93.81 97 GLU A CA 1
ATOM 754 C C . GLU A 1 97 ? -2.716 -11.379 25.950 1.00 93.81 97 GLU A C 1
ATOM 756 O O . GLU A 1 97 ? -3.219 -10.277 26.179 1.00 93.81 97 GLU A O 1
ATOM 761 N N . GLY A 1 98 ? -3.449 -12.488 25.837 1.00 96.25 98 GLY A N 1
ATOM 762 C CA . GLY A 1 98 ? -4.903 -12.531 26.000 1.00 96.25 98 GLY A CA 1
ATOM 763 C C . GLY A 1 98 ? -5.704 -12.258 24.720 1.00 96.25 98 GLY A C 1
ATOM 764 O O . GLY A 1 98 ? -5.170 -11.902 23.669 1.00 96.25 98 GLY A O 1
ATOM 765 N N . GLU A 1 99 ? -7.023 -12.441 24.816 1.00 96.25 99 GLU A N 1
ATOM 766 C CA . GLU A 1 99 ? -7.953 -12.332 23.681 1.00 96.25 99 GLU A CA 1
ATOM 767 C C . GLU A 1 99 ? -7.951 -10.930 23.055 1.00 96.25 99 GLU A C 1
ATOM 769 O O . GLU A 1 99 ? -7.875 -10.790 21.833 1.00 96.25 99 GLU A O 1
ATOM 774 N N . VAL A 1 100 ? -7.968 -9.884 23.888 1.00 95.75 100 VAL A N 1
ATOM 775 C CA . VAL A 1 100 ? -7.956 -8.484 23.435 1.00 95.75 100 VAL A CA 1
ATOM 776 C C . VAL A 1 100 ? -6.691 -8.181 22.632 1.00 95.75 100 VAL A C 1
ATOM 778 O O . VAL A 1 100 ? -6.763 -7.535 21.584 1.00 95.75 100 VAL A O 1
ATOM 781 N N . TYR A 1 101 ? -5.537 -8.685 23.077 1.00 96.31 101 TYR A N 1
ATOM 782 C CA . TYR A 1 101 ? -4.280 -8.512 22.357 1.00 96.31 101 TYR A CA 1
ATOM 783 C C . TYR A 1 101 ? -4.302 -9.213 20.997 1.00 96.31 101 TYR A C 1
ATOM 785 O O . TYR A 1 101 ? -3.919 -8.601 19.999 1.00 96.31 101 TYR A O 1
ATOM 793 N N . GLU A 1 102 ? -4.785 -10.456 20.921 1.00 97.69 102 GLU A N 1
ATOM 794 C CA . GLU A 1 102 ? -4.861 -11.175 19.643 1.00 97.69 102 GLU A CA 1
ATOM 795 C C . GLU A 1 102 ? -5.829 -10.497 18.660 1.00 97.69 102 GLU A C 1
ATOM 797 O O . GLU A 1 102 ? -5.490 -10.356 17.483 1.00 97.69 102 GLU A O 1
ATOM 802 N N . LEU A 1 103 ? -6.959 -9.952 19.130 1.00 96.62 103 LEU A N 1
ATOM 803 C CA . LEU A 1 103 ? -7.853 -9.128 18.304 1.00 96.62 103 LEU A CA 1
ATOM 804 C C . LEU A 1 103 ? -7.157 -7.854 17.793 1.00 96.62 103 LEU A C 1
ATOM 806 O O . LEU A 1 103 ? -7.227 -7.533 16.603 1.00 96.62 103 LEU A O 1
ATOM 810 N N . LEU A 1 104 ? -6.448 -7.128 18.665 1.00 93.25 104 LEU A N 1
ATOM 811 C CA . LEU A 1 104 ? -5.705 -5.917 18.289 1.00 93.25 104 LEU A CA 1
ATOM 812 C C . LEU A 1 104 ? -4.582 -6.217 17.289 1.00 93.25 104 LEU A C 1
ATOM 814 O O . LEU A 1 104 ? -4.385 -5.462 16.332 1.00 93.25 104 LEU A O 1
ATOM 818 N N . LYS A 1 105 ? -3.868 -7.326 17.483 1.00 95.56 105 LYS A N 1
ATOM 819 C CA . LYS A 1 105 ? -2.790 -7.810 16.615 1.00 95.56 105 LYS A CA 1
ATOM 820 C C . LYS A 1 105 ? -3.311 -8.268 15.257 1.00 95.56 105 LYS A C 1
ATOM 822 O O . LYS A 1 105 ? -2.718 -7.924 14.229 1.00 95.56 105 LYS A O 1
ATOM 827 N N . GLU A 1 106 ? -4.430 -8.985 15.224 1.00 96.44 106 GLU A N 1
ATOM 828 C CA . GLU A 1 106 ? -5.088 -9.385 13.981 1.00 96.44 106 GLU A CA 1
ATOM 829 C C . GLU A 1 106 ? -5.562 -8.154 13.196 1.00 96.44 106 GLU A C 1
ATOM 831 O O . GLU A 1 106 ? -5.222 -8.003 12.017 1.00 96.44 106 GLU A O 1
ATOM 836 N N . ARG A 1 107 ? -6.245 -7.211 13.861 1.00 94.56 107 ARG A N 1
ATOM 837 C CA . ARG A 1 107 ? -6.631 -5.924 13.259 1.00 94.56 107 ARG A CA 1
ATOM 838 C C . ARG A 1 107 ? -5.414 -5.170 12.729 1.00 94.56 107 ARG A C 1
ATOM 840 O O . ARG A 1 107 ? -5.432 -4.687 11.598 1.00 94.56 107 ARG A O 1
ATOM 847 N N . GLY A 1 108 ? -4.353 -5.083 13.530 1.00 93.38 108 GLY A N 1
ATOM 848 C CA . GLY A 1 108 ? -3.099 -4.423 13.168 1.00 93.38 108 GLY A CA 1
ATOM 849 C C . GLY A 1 108 ? -2.467 -5.025 11.915 1.00 93.38 108 GLY A C 1
ATOM 850 O O . GLY A 1 108 ? -2.063 -4.287 11.019 1.00 93.38 108 GLY A O 1
ATOM 851 N N . THR A 1 109 ? -2.456 -6.355 11.809 1.00 95.00 109 THR A N 1
ATOM 852 C CA . THR A 1 109 ? -1.967 -7.082 10.628 1.00 95.00 109 THR A CA 1
ATOM 853 C C . THR A 1 109 ? -2.762 -6.727 9.372 1.00 95.00 109 THR A C 1
ATOM 855 O O . THR A 1 109 ? -2.171 -6.406 8.340 1.00 95.00 109 THR A O 1
ATOM 858 N N . LEU A 1 110 ? -4.096 -6.721 9.458 1.00 94.81 110 LEU A N 1
ATOM 859 C CA . LEU A 1 110 ? -4.968 -6.384 8.326 1.00 94.81 110 LEU A CA 1
ATOM 860 C C . LEU A 1 110 ? -4.800 -4.924 7.880 1.00 94.81 110 LEU A C 1
ATOM 862 O O . LEU A 1 110 ? -4.682 -4.652 6.684 1.00 94.81 110 LEU A O 1
ATOM 866 N N . LEU A 1 111 ? -4.748 -3.982 8.825 1.00 93.69 111 LEU A N 1
ATOM 867 C CA . LEU A 1 111 ? -4.552 -2.559 8.525 1.00 93.69 111 LEU A CA 1
ATOM 868 C C . LEU A 1 111 ? -3.160 -2.283 7.947 1.00 93.69 111 LEU A C 1
ATOM 870 O O . LEU A 1 111 ? -3.028 -1.522 6.988 1.00 93.69 111 LEU A O 1
ATOM 874 N N . LYS A 1 112 ? -2.125 -2.936 8.489 1.00 94.19 112 LYS A N 1
ATOM 875 C CA . LYS A 1 112 ? -0.757 -2.845 7.971 1.00 94.19 112 LYS A CA 1
ATOM 876 C C . LYS A 1 112 ? -0.687 -3.341 6.528 1.00 94.19 112 LYS A C 1
ATOM 878 O O . LYS A 1 112 ? -0.159 -2.623 5.686 1.00 94.19 112 LYS A O 1
ATOM 883 N N . LYS A 1 113 ? -1.287 -4.498 6.227 1.00 94.44 113 LYS A N 1
ATOM 884 C CA . LYS A 1 113 ? -1.345 -5.040 4.862 1.00 94.44 113 LYS A CA 1
ATOM 885 C C . LYS A 1 113 ? -2.055 -4.085 3.896 1.00 94.44 113 LYS A C 1
ATOM 887 O O . LYS A 1 113 ? -1.539 -3.822 2.816 1.00 94.44 113 LYS A O 1
ATOM 892 N N . ASN A 1 114 ? -3.198 -3.516 4.295 1.00 95.06 114 ASN A N 1
ATOM 893 C CA . ASN A 1 114 ? -3.907 -2.514 3.488 1.00 95.06 114 ASN A CA 1
ATOM 894 C C . ASN A 1 114 ? -3.043 -1.271 3.212 1.00 95.06 114 ASN A C 1
ATOM 896 O O . ASN A 1 114 ? -3.071 -0.745 2.105 1.00 95.06 114 ASN A O 1
ATOM 900 N N . PHE A 1 115 ? -2.254 -0.813 4.189 1.00 94.69 115 PHE A N 1
ATOM 901 C CA . PHE A 1 115 ? -1.335 0.310 4.000 1.00 94.69 115 PHE A CA 1
ATOM 902 C C . PHE A 1 115 ? -0.159 -0.033 3.074 1.00 94.69 115 PHE A C 1
ATOM 904 O O . PHE A 1 115 ? 0.210 0.768 2.213 1.00 94.69 115 PHE A O 1
ATOM 911 N N . GLU A 1 116 ? 0.453 -1.204 3.248 1.00 93.19 116 GLU A N 1
ATOM 912 C CA . GLU A 1 116 ? 1.575 -1.658 2.416 1.00 93.19 116 GLU A CA 1
ATOM 913 C C . GLU A 1 116 ? 1.150 -1.826 0.952 1.00 93.19 116 GLU A C 1
ATOM 915 O O . GLU A 1 116 ? 1.890 -1.427 0.055 1.00 93.19 116 GLU A O 1
ATOM 920 N N . GLU A 1 117 ? -0.075 -2.301 0.714 1.00 93.31 117 GLU A N 1
ATOM 921 C CA . GLU A 1 117 ? -0.643 -2.514 -0.624 1.00 93.31 117 GLU A CA 1
ATOM 922 C C . GLU A 1 117 ? -1.577 -1.386 -1.096 1.00 93.31 117 GLU A C 1
ATOM 924 O O . GLU A 1 117 ? -2.313 -1.557 -2.068 1.00 93.31 117 GLU A O 1
ATOM 929 N N . ARG A 1 118 ? -1.562 -0.216 -0.445 1.00 95.00 118 ARG A N 1
ATOM 930 C CA . ARG A 1 118 ? -2.525 0.877 -0.696 1.00 95.00 118 ARG A CA 1
ATOM 931 C C . ARG A 1 118 ? -2.598 1.342 -2.151 1.00 95.00 118 ARG A C 1
ATOM 933 O O . ARG A 1 118 ? -3.681 1.659 -2.630 1.00 95.00 118 ARG A O 1
ATOM 940 N N . GLU A 1 119 ? -1.476 1.351 -2.871 1.00 94.38 119 GLU A N 1
ATOM 941 C CA . GLU A 1 119 ? -1.452 1.711 -4.295 1.00 94.38 119 GLU A CA 1
ATOM 942 C C . GLU A 1 119 ? -2.119 0.633 -5.162 1.00 94.38 119 GLU A C 1
ATOM 944 O O . GLU A 1 119 ? -2.875 0.956 -6.075 1.00 94.38 119 GLU A O 1
ATOM 949 N N . ASN A 1 120 ? -1.898 -0.650 -4.856 1.00 94.62 120 ASN A N 1
ATOM 950 C CA . ASN A 1 120 ? -2.558 -1.757 -5.550 1.00 94.62 120 ASN A CA 1
ATOM 951 C C . ASN A 1 120 ? -4.058 -1.799 -5.234 1.00 94.62 120 ASN A C 1
ATOM 953 O O . ASN A 1 120 ? -4.864 -2.012 -6.137 1.00 94.62 120 ASN A O 1
ATOM 957 N N . LEU A 1 121 ? -4.446 -1.524 -3.986 1.00 95.94 121 LEU A N 1
ATOM 958 C CA . LEU A 1 121 ? -5.849 -1.364 -3.607 1.00 95.94 121 LEU A CA 1
ATOM 959 C C . LEU A 1 121 ? -6.497 -0.200 -4.370 1.00 95.94 121 LEU A C 1
ATOM 961 O O . LEU A 1 121 ? -7.570 -0.363 -4.941 1.00 95.94 121 LEU A O 1
ATOM 965 N N . ALA A 1 122 ? -5.833 0.952 -4.456 1.00 95.69 122 ALA A N 1
ATOM 966 C CA . ALA A 1 122 ? -6.316 2.093 -5.229 1.00 95.69 122 ALA A CA 1
ATOM 967 C C . ALA A 1 122 ? -6.505 1.760 -6.720 1.00 95.69 122 ALA A C 1
ATOM 969 O O . ALA A 1 122 ? -7.567 2.038 -7.282 1.00 95.69 122 ALA A O 1
ATOM 970 N N . LYS A 1 123 ? -5.516 1.104 -7.347 1.00 95.31 123 LYS A N 1
ATOM 971 C CA . LYS A 1 123 ? -5.615 0.599 -8.729 1.00 95.31 123 LYS A CA 1
ATOM 972 C C . LYS A 1 123 ? -6.800 -0.357 -8.893 1.00 95.31 123 LYS A C 1
ATOM 974 O O . LYS A 1 123 ? -7.540 -0.245 -9.868 1.00 95.31 123 LYS A O 1
ATOM 979 N N . LEU A 1 124 ? -7.004 -1.259 -7.931 1.00 95.50 124 LEU A N 1
ATOM 980 C CA . LEU A 1 124 ? -8.103 -2.225 -7.935 1.00 95.50 124 LEU A CA 1
ATOM 981 C C . LEU A 1 124 ? -9.466 -1.530 -7.873 1.00 95.50 124 LEU A C 1
ATOM 983 O O . LEU A 1 124 ? -10.338 -1.833 -8.681 1.00 95.50 124 LEU A O 1
ATOM 987 N N . LEU A 1 125 ? -9.639 -0.562 -6.972 1.00 95.81 125 LEU A N 1
ATOM 988 C CA . LEU A 1 125 ? -10.889 0.190 -6.838 1.00 95.81 125 LEU A CA 1
ATOM 989 C C . LEU A 1 125 ? -11.202 1.026 -8.088 1.00 95.81 125 LEU A C 1
ATOM 991 O O . LEU A 1 125 ? -12.354 1.059 -8.527 1.00 95.81 125 LEU A O 1
ATOM 995 N N . ILE A 1 126 ? -10.183 1.641 -8.702 1.00 94.62 126 ILE A N 1
ATOM 996 C CA . ILE A 1 126 ? -10.328 2.330 -9.994 1.00 94.62 126 ILE A CA 1
ATOM 997 C C . ILE A 1 126 ? -10.797 1.343 -11.061 1.00 94.62 126 ILE A C 1
ATOM 999 O O . ILE A 1 126 ? -11.795 1.597 -11.734 1.00 94.62 126 ILE A O 1
ATOM 1003 N N . LEU A 1 127 ? -10.134 0.194 -11.185 1.00 93.12 127 LEU A N 1
ATOM 1004 C CA . LEU A 1 127 ? -10.457 -0.788 -12.214 1.00 93.12 127 LEU A CA 1
ATOM 1005 C C . LEU A 1 127 ? -11.866 -1.374 -12.040 1.00 93.12 127 LEU A C 1
ATOM 1007 O O . LEU A 1 127 ? -12.615 -1.463 -13.008 1.00 93.12 127 LEU A O 1
ATOM 1011 N N . ILE A 1 128 ? -12.267 -1.693 -10.804 1.00 93.88 128 ILE A N 1
ATOM 1012 C CA . ILE A 1 128 ? -13.630 -2.147 -10.482 1.00 93.88 128 ILE A CA 1
ATOM 1013 C C . ILE A 1 128 ? -14.657 -1.081 -10.868 1.00 93.88 128 ILE A C 1
ATOM 1015 O O . ILE A 1 128 ? -15.716 -1.394 -11.406 1.00 93.88 128 ILE A O 1
ATOM 1019 N N . SER A 1 129 ? -14.360 0.194 -10.622 1.00 92.00 129 SER A N 1
ATOM 1020 C CA . SER A 1 129 ? -15.312 1.262 -10.917 1.00 92.00 129 SER A CA 1
ATOM 1021 C C . SER A 1 129 ? -15.533 1.519 -12.413 1.00 92.00 129 SER A C 1
ATOM 1023 O O . SER A 1 129 ? -16.592 2.048 -12.754 1.00 92.00 129 SER A O 1
ATOM 1025 N N . GLN A 1 130 ? -14.587 1.102 -13.267 1.00 89.94 130 GLN A N 1
ATOM 1026 C CA . GLN A 1 130 ? -14.671 1.148 -14.732 1.00 89.94 130 GLN A CA 1
ATOM 1027 C C . GLN A 1 130 ? -15.510 0.002 -15.324 1.00 89.94 130 GLN A C 1
ATOM 1029 O O . GLN A 1 130 ? -15.836 0.035 -16.510 1.00 89.94 130 GLN A O 1
ATOM 1034 N N . VAL A 1 131 ? -15.872 -1.008 -14.525 1.00 90.69 131 VAL A N 1
ATOM 1035 C CA . VAL A 1 131 ? -16.757 -2.094 -14.961 1.00 90.69 131 VAL A CA 1
ATOM 1036 C C . VAL A 1 131 ? -18.163 -1.540 -15.195 1.00 90.69 131 VAL A C 1
ATOM 1038 O O . VAL A 1 131 ? -18.766 -0.940 -14.304 1.00 90.69 131 VAL A O 1
ATOM 1041 N N . THR A 1 132 ? -18.687 -1.750 -16.403 1.00 88.25 132 THR A N 1
ATOM 1042 C CA . THR A 1 132 ? -19.980 -1.205 -16.849 1.00 88.25 132 THR A CA 1
ATOM 1043 C C . THR A 1 132 ? -21.173 -1.950 -16.255 1.00 88.25 132 THR A C 1
ATOM 1045 O O . THR A 1 132 ? -22.192 -1.336 -15.941 1.00 88.25 132 THR A O 1
ATOM 1048 N N . ALA A 1 133 ? -21.053 -3.266 -16.072 1.00 90.75 133 ALA A N 1
ATOM 1049 C CA . ALA A 1 133 ? -22.087 -4.090 -15.462 1.00 90.75 133 ALA A CA 1
ATOM 1050 C C . ALA A 1 133 ? -22.168 -3.816 -13.950 1.00 90.75 133 ALA A C 1
ATOM 1052 O O . ALA A 1 133 ? -21.273 -4.185 -13.188 1.00 90.75 133 ALA A O 1
ATOM 1053 N N . ALA A 1 134 ? -23.255 -3.173 -13.511 1.00 90.81 134 ALA A N 1
ATOM 1054 C CA . ALA A 1 134 ? -23.441 -2.756 -12.120 1.00 90.81 134 ALA A CA 1
ATOM 1055 C C . ALA A 1 134 ? -23.423 -3.931 -11.124 1.00 90.81 134 ALA A C 1
ATOM 1057 O O . ALA A 1 134 ? -22.821 -3.804 -10.058 1.00 90.81 134 ALA A O 1
ATOM 1058 N N . ASP A 1 135 ? -24.020 -5.076 -11.481 1.00 93.00 135 ASP A N 1
ATOM 1059 C CA . ASP A 1 135 ? -23.998 -6.285 -10.642 1.00 93.00 135 ASP A CA 1
ATOM 1060 C C . ASP A 1 135 ? -22.572 -6.838 -10.500 1.00 93.00 135 ASP A C 1
ATOM 1062 O O . ASP A 1 135 ? -22.094 -7.050 -9.387 1.00 93.00 135 ASP A O 1
ATOM 1066 N N . THR A 1 136 ? -21.831 -6.963 -11.606 1.00 92.62 136 THR A N 1
ATOM 1067 C CA . THR A 1 136 ? -20.417 -7.375 -11.594 1.00 92.62 136 THR A CA 1
ATOM 1068 C C . THR A 1 136 ? -19.570 -6.430 -10.744 1.00 92.62 136 THR A C 1
ATOM 1070 O O . THR A 1 136 ? -18.807 -6.882 -9.890 1.00 92.62 136 THR A O 1
ATOM 1073 N N . LYS A 1 137 ? -19.738 -5.112 -10.916 1.00 93.12 137 LYS A N 1
ATOM 1074 C CA . LYS A 1 137 ? -19.057 -4.085 -10.113 1.00 93.12 137 LYS A CA 1
ATOM 1075 C C . LYS A 1 137 ? -19.362 -4.240 -8.620 1.00 93.12 137 LYS A C 1
ATOM 1077 O O . LYS A 1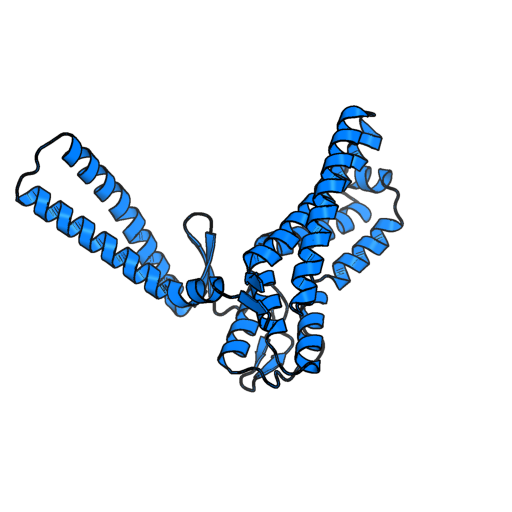 137 ? -18.443 -4.201 -7.797 1.00 93.12 137 LYS A O 1
ATOM 1082 N N . TYR A 1 138 ? -20.629 -4.448 -8.261 1.00 94.06 138 TYR A N 1
ATOM 1083 C CA . TYR A 1 138 ? -21.040 -4.679 -6.876 1.00 94.06 138 TYR A CA 1
ATOM 1084 C C . TYR A 1 138 ? -20.388 -5.946 -6.305 1.00 94.06 138 TYR A C 1
ATOM 1086 O O . TYR A 1 138 ? -19.723 -5.877 -5.272 1.00 94.06 138 TYR A O 1
ATOM 1094 N N . ARG A 1 139 ? -20.468 -7.076 -7.015 1.00 94.69 139 ARG A N 1
ATOM 1095 C CA . ARG A 1 139 ? -19.876 -8.350 -6.575 1.00 94.69 139 ARG A CA 1
ATOM 1096 C C . ARG A 1 139 ? -18.359 -8.280 -6.416 1.00 94.69 139 ARG A C 1
ATOM 1098 O O . ARG A 1 139 ? -17.832 -8.796 -5.435 1.00 94.69 139 ARG A O 1
ATOM 1105 N N . LEU A 1 140 ? -17.653 -7.612 -7.331 1.00 9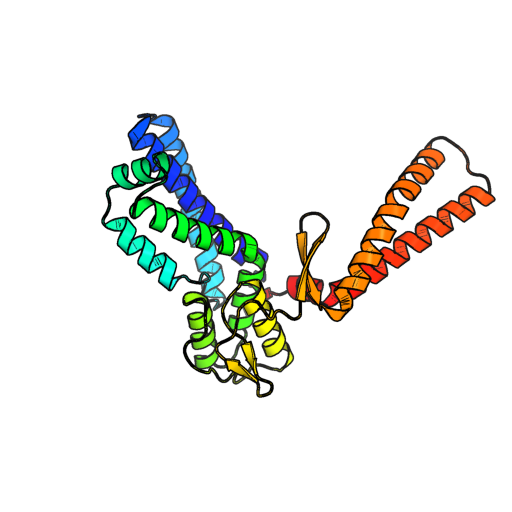4.88 140 LEU A N 1
ATOM 1106 C CA . LEU A 1 140 ? -16.209 -7.376 -7.207 1.00 94.88 140 LEU A CA 1
ATOM 1107 C C . LEU A 1 140 ? -15.876 -6.539 -5.966 1.00 94.88 140 LEU A C 1
ATOM 1109 O O . LEU A 1 140 ? -14.925 -6.852 -5.253 1.00 94.88 140 LEU A O 1
ATOM 1113 N N . THR A 1 141 ? -16.680 -5.515 -5.671 1.00 95.50 141 THR A N 1
ATOM 1114 C CA . THR A 1 141 ? -16.530 -4.708 -4.448 1.00 95.50 141 THR A CA 1
ATOM 1115 C C . THR A 1 141 ? -16.709 -5.566 -3.188 1.00 95.50 141 THR A C 1
ATOM 1117 O O . THR A 1 141 ? -15.929 -5.460 -2.243 1.00 95.50 141 THR A O 1
ATOM 1120 N N . GLU A 1 142 ? -17.696 -6.463 -3.177 1.00 95.94 142 GLU A N 1
ATOM 1121 C CA . GLU A 1 142 ? -17.927 -7.386 -2.058 1.00 95.94 142 GLU A CA 1
ATOM 1122 C C . GLU A 1 142 ? -16.781 -8.396 -1.883 1.00 95.94 142 GLU A C 1
ATOM 1124 O O . GLU A 1 142 ? -16.395 -8.698 -0.754 1.00 95.94 142 GLU A O 1
ATOM 1129 N N . VAL A 1 143 ? -16.167 -8.866 -2.975 1.00 95.44 143 VAL A N 1
ATOM 1130 C CA . VAL A 1 143 ? -14.961 -9.714 -2.914 1.00 95.44 143 VAL A CA 1
ATOM 1131 C C . VAL A 1 143 ? -13.811 -8.997 -2.201 1.00 95.44 143 VAL A C 1
ATOM 1133 O O . VAL A 1 143 ? -13.149 -9.607 -1.357 1.00 95.44 143 VAL A O 1
ATOM 1136 N N . VAL A 1 144 ? -13.598 -7.703 -2.474 1.00 96.44 144 VAL A N 1
ATOM 1137 C CA . VAL A 1 144 ? -12.576 -6.895 -1.781 1.00 96.44 144 VAL A CA 1
ATOM 1138 C C . VAL A 1 144 ? -12.879 -6.808 -0.286 1.00 96.44 144 VAL A C 1
ATOM 1140 O O . VAL A 1 144 ? -12.031 -7.173 0.534 1.00 96.44 144 VAL A O 1
ATOM 1143 N N . LYS A 1 145 ? -14.104 -6.414 0.083 1.00 96.56 145 LYS A N 1
ATOM 1144 C CA . LYS A 1 145 ? -14.523 -6.286 1.491 1.00 96.56 145 LYS A CA 1
ATOM 1145 C C . LYS A 1 145 ? -14.409 -7.592 2.274 1.00 96.56 145 LYS A C 1
ATOM 1147 O O . LYS A 1 145 ? -14.088 -7.565 3.461 1.00 96.56 145 LYS A O 1
ATOM 1152 N N . ARG A 1 146 ? -14.641 -8.732 1.623 1.00 94.75 146 ARG A N 1
ATOM 1153 C CA . ARG A 1 146 ? -14.508 -10.070 2.224 1.00 94.75 146 ARG A CA 1
ATOM 1154 C C . ARG A 1 146 ? -13.069 -10.563 2.273 1.00 94.75 146 ARG A C 1
ATOM 1156 O O . ARG A 1 146 ? -12.744 -11.395 3.113 1.00 94.75 146 ARG A O 1
ATOM 1163 N N . GLY A 1 147 ? -12.221 -10.073 1.372 1.00 92.94 147 GLY A N 1
ATOM 1164 C CA . GLY A 1 147 ? -10.877 -10.603 1.156 1.00 92.94 147 GLY A CA 1
ATOM 1165 C C . GLY A 1 147 ? -10.847 -11.913 0.363 1.00 92.94 147 GLY A C 1
ATOM 1166 O O . GLY A 1 147 ? -9.830 -12.605 0.370 1.00 92.94 147 GLY A O 1
ATOM 1167 N N . GLY A 1 148 ? -11.937 -12.276 -0.319 1.00 92.25 148 GLY A N 1
ATOM 1168 C CA . GLY A 1 148 ? -12.012 -13.522 -1.076 1.00 92.25 148 GLY A CA 1
ATOM 1169 C C . GLY A 1 148 ? -13.353 -13.767 -1.759 1.00 92.25 148 GLY A C 1
ATOM 1170 O O . GLY A 1 148 ? -14.357 -13.102 -1.491 1.00 92.25 148 GLY A O 1
ATOM 1171 N N . VAL A 1 149 ? -13.354 -14.752 -2.655 1.00 91.56 149 VAL A N 1
ATOM 1172 C CA . VAL A 1 149 ? -14.522 -15.157 -3.447 1.00 91.56 149 VAL A CA 1
ATOM 1173 C C . VAL A 1 149 ? -15.294 -16.250 -2.709 1.00 91.56 149 VAL A C 1
ATOM 1175 O O . VAL A 1 149 ? -14.725 -17.293 -2.388 1.00 91.56 149 VAL A O 1
ATOM 1178 N N . ARG A 1 150 ? -16.590 -16.024 -2.455 1.00 87.69 150 ARG A N 1
ATOM 1179 C CA . ARG A 1 150 ? -17.503 -17.045 -1.893 1.00 87.69 150 ARG A CA 1
ATOM 1180 C C . ARG A 1 150 ? -18.255 -17.823 -2.969 1.00 87.69 150 ARG A C 1
ATOM 1182 O O . ARG A 1 150 ? -18.518 -19.005 -2.804 1.00 87.69 150 ARG A O 1
ATOM 1189 N N . GLU A 1 151 ? -18.599 -17.146 -4.056 1.00 87.88 151 GLU A N 1
ATOM 1190 C CA . GLU A 1 151 ? -19.396 -17.680 -5.155 1.00 87.88 151 GLU A CA 1
ATOM 1191 C C . GLU A 1 151 ? -18.744 -17.291 -6.476 1.00 87.88 151 GLU A C 1
ATOM 1193 O O . GLU A 1 151 ? -18.112 -16.241 -6.571 1.00 87.88 151 GLU A O 1
ATOM 1198 N N . THR A 1 152 ? -18.906 -18.127 -7.500 1.00 89.62 152 THR A N 1
ATOM 1199 C CA . THR A 1 152 ? -18.362 -17.836 -8.830 1.00 89.62 152 THR A CA 1
ATOM 1200 C C . THR A 1 152 ? -18.998 -16.568 -9.397 1.00 89.62 152 THR A C 1
ATOM 1202 O O . THR A 1 152 ? -20.222 -16.453 -9.444 1.00 89.62 152 THR A O 1
ATOM 1205 N N . ILE A 1 153 ? -18.173 -15.633 -9.869 1.00 90.44 153 ILE A N 1
ATOM 1206 C CA . ILE A 1 153 ? -18.636 -14.383 -10.484 1.00 90.44 153 ILE A CA 1
ATOM 1207 C C . ILE A 1 153 ? -18.282 -14.409 -11.965 1.00 90.44 153 ILE A C 1
ATOM 1209 O O . ILE A 1 153 ? -17.126 -14.613 -12.332 1.00 90.44 153 ILE A O 1
ATOM 1213 N N . ILE A 1 154 ? -19.272 -14.186 -12.822 1.00 89.19 154 ILE A N 1
ATOM 1214 C CA . ILE A 1 154 ? -19.044 -13.993 -14.253 1.00 89.19 154 ILE A CA 1
ATOM 1215 C C . ILE A 1 154 ? -18.600 -12.542 -14.446 1.00 89.19 154 ILE A C 1
ATOM 1217 O O . ILE A 1 154 ? -19.296 -11.623 -14.017 1.00 89.19 154 ILE A O 1
ATOM 1221 N N . LEU A 1 155 ? -17.434 -12.319 -15.059 1.00 87.50 155 LEU A N 1
ATOM 1222 C CA . LEU A 1 155 ? -16.905 -10.973 -15.301 1.00 87.50 155 LEU A CA 1
ATOM 1223 C C . LEU A 1 155 ? -17.535 -10.357 -16.557 1.00 87.50 155 LEU A C 1
ATOM 1225 O O . LEU A 1 155 ? -16.853 -10.004 -17.519 1.00 87.50 155 LEU A O 1
ATOM 1229 N N . GLU A 1 156 ? -18.863 -10.258 -16.563 1.00 82.44 156 GLU A N 1
ATOM 1230 C CA . GLU A 1 156 ? -19.613 -9.686 -17.680 1.00 82.44 156 GLU A CA 1
ATOM 1231 C C . GLU A 1 156 ? -19.212 -8.227 -17.913 1.00 82.44 156 GLU A C 1
ATOM 1233 O O . GLU A 1 156 ? -19.107 -7.435 -16.974 1.00 82.44 156 GLU A O 1
ATOM 1238 N N . GLY A 1 157 ? -18.975 -7.870 -19.177 1.00 75.06 157 GLY A N 1
ATOM 1239 C CA . GLY A 1 157 ? -18.542 -6.523 -19.558 1.00 75.06 157 GLY A CA 1
ATOM 1240 C C . GLY A 1 157 ? -17.065 -6.218 -19.278 1.00 75.06 157 GLY A C 1
ATOM 1241 O O . GLY A 1 157 ? -16.602 -5.135 -19.632 1.00 75.06 157 GLY A O 1
ATOM 1242 N N . CYS A 1 15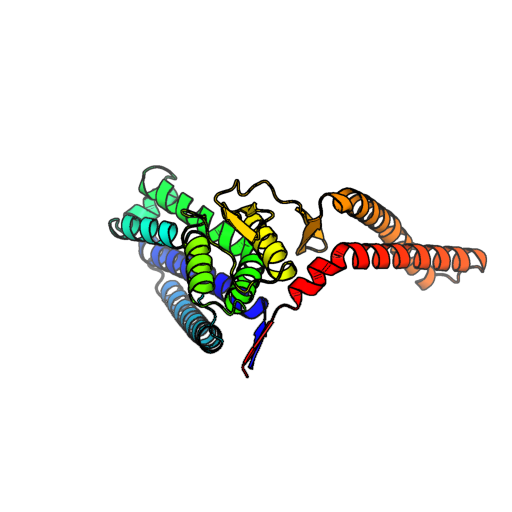8 ? -16.298 -7.154 -18.707 1.00 82.38 158 CYS A N 1
ATOM 1243 C CA . CYS A 1 158 ? -14.851 -7.017 -18.565 1.00 82.38 158 CYS A CA 1
ATOM 1244 C C . CYS A 1 158 ? -14.145 -7.550 -19.820 1.00 82.38 158 CYS A C 1
ATOM 1246 O O . CYS A 1 158 ? -14.183 -8.743 -20.114 1.00 82.38 158 CYS A O 1
ATOM 1248 N N . GLY A 1 159 ? -13.434 -6.685 -20.548 1.00 81.81 159 GLY A N 1
ATOM 1249 C CA . GLY A 1 159 ? -12.514 -7.140 -21.595 1.00 81.81 159 GLY A CA 1
ATOM 1250 C C . GLY A 1 159 ? -11.395 -8.025 -21.023 1.00 81.81 159 GLY A C 1
ATOM 1251 O O . GLY A 1 159 ? -11.088 -7.965 -19.829 1.00 81.81 159 GLY A O 1
ATOM 1252 N N . SER A 1 160 ? -10.733 -8.817 -21.872 1.00 81.12 160 SER A N 1
ATOM 1253 C CA . SER A 1 160 ? -9.630 -9.706 -21.461 1.00 81.12 160 SER A CA 1
ATOM 1254 C C . SER A 1 160 ? -8.504 -8.961 -20.729 1.00 81.12 160 SER A C 1
ATOM 1256 O O . SER A 1 160 ? -7.996 -9.443 -19.719 1.00 81.12 160 SER A O 1
ATOM 1258 N N . ALA A 1 161 ? -8.177 -7.744 -21.174 1.00 82.75 161 ALA A N 1
ATOM 1259 C CA . ALA A 1 161 ? -7.171 -6.891 -20.542 1.00 82.75 161 ALA A CA 1
ATOM 1260 C C . ALA A 1 161 ? -7.556 -6.451 -19.114 1.00 82.75 161 ALA A C 1
ATOM 1262 O O . ALA A 1 161 ? -6.716 -6.472 -18.217 1.00 82.75 161 ALA A O 1
ATOM 1263 N N . ILE A 1 162 ? -8.821 -6.076 -18.880 1.00 85.69 162 ILE A N 1
ATOM 1264 C CA . ILE A 1 162 ? -9.323 -5.699 -17.543 1.00 85.69 162 ILE A CA 1
ATOM 1265 C C . ILE A 1 162 ? -9.316 -6.922 -16.629 1.00 85.69 162 ILE A C 1
ATOM 1267 O O . ILE A 1 162 ? -8.867 -6.850 -15.489 1.00 85.69 162 ILE A O 1
ATOM 1271 N N . THR A 1 163 ? -9.767 -8.054 -17.157 1.00 86.31 163 THR A N 1
ATOM 1272 C CA . THR A 1 163 ? -9.840 -9.328 -16.447 1.00 86.31 163 THR A CA 1
ATOM 1273 C C . THR A 1 163 ? -8.464 -9.796 -15.956 1.00 86.31 163 THR A C 1
ATOM 1275 O O . THR A 1 163 ? -8.323 -10.149 -14.785 1.00 86.31 163 THR A O 1
ATOM 1278 N N . GLY A 1 164 ? -7.430 -9.716 -16.803 1.00 84.19 164 GLY A N 1
ATOM 1279 C CA . GLY A 1 164 ? -6.050 -10.023 -16.406 1.00 84.19 164 GLY A CA 1
ATOM 1280 C C . GLY A 1 164 ? -5.516 -9.083 -15.318 1.00 84.19 164 GLY A C 1
ATOM 1281 O O . GLY A 1 164 ? -4.950 -9.543 -14.327 1.00 84.19 164 GLY A O 1
ATOM 1282 N N . LYS A 1 165 ? -5.771 -7.773 -15.445 1.00 88.44 165 LYS A N 1
ATOM 1283 C CA . LYS A 1 165 ? -5.364 -6.776 -14.438 1.00 88.44 165 LYS A CA 1
ATOM 1284 C C . LYS A 1 165 ? -6.078 -6.964 -13.097 1.00 88.44 165 LYS A C 1
ATOM 1286 O O . LYS A 1 165 ? -5.445 -6.834 -12.053 1.00 88.44 165 LYS A O 1
ATOM 1291 N N . LEU A 1 166 ? -7.370 -7.302 -13.107 1.00 90.06 166 LEU A N 1
ATOM 1292 C CA . LEU A 1 166 ? -8.118 -7.635 -11.891 1.00 90.06 166 LEU A CA 1
ATOM 1293 C C . LEU A 1 166 ? -7.495 -8.844 -11.187 1.00 90.06 166 LEU A C 1
ATOM 1295 O O . LEU A 1 166 ? -7.257 -8.776 -9.986 1.00 90.06 166 LEU A O 1
ATOM 1299 N N . ALA A 1 167 ? -7.183 -9.914 -11.927 1.00 88.00 167 ALA A N 1
ATOM 1300 C CA . ALA A 1 167 ? -6.545 -11.107 -11.371 1.00 88.00 167 ALA A CA 1
ATOM 1301 C C . ALA A 1 167 ? -5.207 -10.780 -10.689 1.00 88.00 167 ALA A C 1
ATOM 1303 O O . ALA A 1 167 ? -4.994 -11.155 -9.534 1.00 88.00 167 ALA A O 1
ATOM 1304 N N . ALA A 1 168 ? -4.342 -10.023 -11.375 1.00 88.69 168 ALA A N 1
ATOM 1305 C CA . ALA A 1 168 ? -3.062 -9.583 -10.829 1.00 88.69 168 ALA A CA 1
ATOM 1306 C C . ALA A 1 168 ? -3.256 -8.762 -9.543 1.00 88.69 168 ALA A C 1
ATOM 1308 O O . ALA A 1 168 ? -2.688 -9.087 -8.502 1.00 88.69 168 ALA A O 1
ATOM 1309 N N . LEU A 1 169 ? -4.122 -7.744 -9.568 1.00 92.12 169 LEU A N 1
ATOM 1310 C CA . LEU A 1 169 ? -4.366 -6.874 -8.414 1.00 92.12 169 LEU A CA 1
ATOM 1311 C C . LEU A 1 169 ? -5.008 -7.608 -7.227 1.00 92.12 169 LEU A C 1
ATOM 1313 O O . LEU A 1 169 ? -4.658 -7.314 -6.080 1.00 92.12 169 LEU A O 1
ATOM 1317 N N . PHE A 1 170 ? -5.890 -8.584 -7.467 1.00 91.75 170 PHE A N 1
ATOM 1318 C CA . PHE A 1 170 ? -6.408 -9.452 -6.407 1.00 91.75 170 PHE A CA 1
ATOM 1319 C C . PHE A 1 170 ? -5.281 -10.233 -5.725 1.00 91.75 170 PHE A C 1
ATOM 1321 O O . PHE A 1 170 ? -5.186 -10.214 -4.498 1.00 91.75 170 PHE A O 1
ATOM 1328 N N . GLY A 1 171 ? -4.372 -10.832 -6.498 1.00 88.62 171 GLY A N 1
ATOM 1329 C CA . GLY A 1 171 ? -3.208 -11.527 -5.949 1.00 88.62 171 GLY A CA 1
ATOM 1330 C C . GLY A 1 171 ? -2.263 -10.601 -5.174 1.00 88.62 171 GLY A C 1
ATOM 1331 O O . GLY A 1 171 ? -1.911 -10.889 -4.031 1.00 88.62 171 GLY A O 1
ATOM 1332 N N . ARG A 1 172 ? -1.928 -9.426 -5.728 1.00 90.31 172 ARG A N 1
ATOM 1333 C CA . ARG A 1 172 ? -1.037 -8.435 -5.085 1.00 90.31 172 ARG A CA 1
ATOM 1334 C C . ARG A 1 172 ? -1.588 -7.898 -3.761 1.00 90.31 172 ARG A C 1
ATOM 1336 O O . ARG A 1 172 ? -0.842 -7.713 -2.805 1.00 90.31 172 ARG A O 1
ATOM 1343 N N . THR A 1 173 ? -2.902 -7.679 -3.686 1.00 91.44 173 THR A N 1
ATOM 1344 C CA . THR A 1 173 ? -3.595 -7.260 -2.450 1.00 91.44 173 THR A CA 1
ATOM 1345 C C . THR A 1 173 ? -3.870 -8.435 -1.499 1.00 91.44 173 THR A C 1
ATOM 1347 O O . THR A 1 173 ? -4.320 -8.254 -0.362 1.00 91.44 173 THR A O 1
ATOM 1350 N N . GLY A 1 174 ? -3.546 -9.656 -1.933 1.00 89.00 174 GLY A N 1
ATOM 1351 C CA . GLY A 1 174 ? -3.710 -10.907 -1.212 1.00 89.00 174 GLY A CA 1
ATOM 1352 C C . GLY A 1 174 ? -5.169 -11.241 -0.913 1.00 89.00 174 GLY A C 1
ATOM 1353 O O . GLY A 1 174 ? -5.465 -11.688 0.197 1.00 89.00 174 GLY A O 1
ATOM 1354 N N . ILE A 1 175 ? -6.046 -10.970 -1.879 1.00 91.94 175 ILE A N 1
ATOM 1355 C CA . ILE A 1 175 ? -7.430 -11.434 -1.942 1.00 91.94 175 ILE A CA 1
ATOM 1356 C C . ILE A 1 175 ? -7.422 -12.858 -2.506 1.00 91.94 175 ILE A C 1
ATOM 1358 O O . ILE A 1 175 ? -6.789 -13.132 -3.524 1.00 91.94 175 ILE A O 1
ATOM 1362 N N . ALA A 1 176 ? -8.139 -13.772 -1.852 1.00 87.94 176 ALA A N 1
ATOM 1363 C CA . ALA A 1 176 ? -8.250 -15.167 -2.276 1.00 87.94 176 ALA A CA 1
ATOM 1364 C C . ALA A 1 176 ? -9.194 -15.306 -3.487 1.00 87.94 176 ALA A C 1
ATOM 1366 O O . ALA A 1 176 ? -10.374 -15.649 -3.348 1.00 87.94 176 ALA A O 1
ATOM 1367 N N . ALA A 1 177 ? -8.679 -14.983 -4.674 1.00 88.06 177 ALA A N 1
ATOM 1368 C CA . ALA A 1 177 ? -9.406 -15.015 -5.936 1.00 88.06 177 ALA A CA 1
ATOM 1369 C C . ALA A 1 177 ? -8.500 -15.477 -7.084 1.00 88.06 177 ALA A C 1
ATOM 1371 O O . ALA A 1 177 ? -7.321 -15.137 -7.129 1.00 88.06 177 ALA A O 1
ATOM 1372 N N . SER A 1 178 ? -9.067 -16.215 -8.035 1.00 85.44 178 SER A N 1
ATOM 1373 C CA . SER A 1 178 ? -8.417 -16.581 -9.296 1.00 85.44 178 SER A CA 1
ATOM 1374 C C . SER A 1 178 ? -9.367 -16.341 -10.464 1.00 85.44 178 SER A C 1
ATOM 1376 O O . SER A 1 178 ? -10.585 -16.341 -10.296 1.00 85.44 178 SER A O 1
ATOM 1378 N N . VAL A 1 179 ? -8.823 -16.119 -11.658 1.00 85.56 179 VAL A N 1
ATOM 1379 C CA . VAL A 1 179 ? -9.619 -15.951 -12.876 1.00 85.56 179 VAL A CA 1
ATOM 1380 C C . VAL A 1 179 ? -9.436 -17.172 -13.767 1.00 85.56 179 VAL A C 1
ATOM 1382 O O . VAL A 1 179 ? -8.323 -17.523 -14.150 1.00 85.56 179 VAL A O 1
ATOM 1385 N N . SER A 1 180 ? -10.546 -17.818 -14.106 1.00 83.56 180 SER A N 1
ATOM 1386 C CA . SER A 1 180 ? -10.585 -18.925 -15.064 1.00 83.56 180 SER A CA 1
ATOM 1387 C C . SER A 1 180 ? -10.392 -18.447 -16.506 1.00 83.56 180 SER A C 1
ATOM 1389 O O . SER A 1 180 ? -10.649 -17.289 -16.837 1.00 83.56 180 SER A O 1
ATOM 1391 N N . LYS A 1 181 ? -10.015 -19.374 -17.397 1.00 77.38 181 LYS A N 1
ATOM 1392 C CA . LYS A 1 181 ? -9.871 -19.110 -18.843 1.00 77.38 181 LYS A CA 1
ATOM 1393 C C . LYS A 1 181 ? -11.152 -18.568 -19.490 1.00 77.38 181 LYS A C 1
ATOM 1395 O O . LYS A 1 181 ? -11.064 -17.803 -20.442 1.00 77.38 181 LYS A O 1
ATOM 1400 N N . ASP A 1 182 ? -12.310 -18.907 -18.928 1.00 79.69 182 ASP A N 1
ATOM 1401 C CA . ASP A 1 182 ? -13.626 -18.478 -19.413 1.00 79.69 182 ASP A CA 1
ATOM 1402 C C . ASP A 1 182 ? -14.063 -17.113 -18.845 1.00 79.69 182 ASP A C 1
ATOM 1404 O O . ASP A 1 182 ? -15.228 -16.738 -18.960 1.00 79.69 182 ASP A O 1
ATOM 1408 N N . GLY A 1 183 ? -13.167 -16.376 -18.175 1.00 81.12 183 GLY A N 1
ATOM 1409 C CA . GLY A 1 183 ? -13.473 -15.049 -17.631 1.00 81.12 183 GLY A CA 1
ATOM 1410 C C . GLY A 1 183 ? -14.355 -15.071 -16.379 1.00 81.12 183 GLY A C 1
ATOM 1411 O O . GLY A 1 183 ? -15.053 -14.101 -16.091 1.00 81.12 183 GLY A O 1
ATOM 1412 N N . LYS A 1 184 ? -14.347 -16.170 -15.619 1.00 88.44 184 LYS A N 1
ATOM 1413 C CA . LYS A 1 184 ? -15.037 -16.257 -14.320 1.00 88.44 184 LYS A CA 1
ATOM 1414 C C . LYS A 1 184 ? -14.051 -16.097 -13.175 1.00 88.44 184 LYS A C 1
ATOM 1416 O O . LYS A 1 184 ? -12.993 -16.727 -13.202 1.00 88.44 184 LYS A O 1
ATOM 1421 N N . LEU A 1 185 ? -14.426 -15.318 -12.168 1.00 88.81 185 LEU A N 1
ATOM 1422 C CA . LEU A 1 185 ? -13.709 -15.204 -10.907 1.00 88.81 185 LEU A CA 1
ATOM 1423 C C . LEU A 1 185 ? -14.131 -16.351 -9.979 1.00 88.81 185 LEU A C 1
ATOM 1425 O O . LEU A 1 185 ? -15.319 -16.538 -9.709 1.00 88.81 185 LEU A O 1
ATOM 1429 N N . LEU A 1 186 ? -13.153 -17.113 -9.509 1.00 89.94 186 LEU A N 1
ATOM 1430 C CA . LEU A 1 186 ? -13.304 -18.293 -8.667 1.00 89.94 186 LEU A CA 1
ATOM 1431 C C . LEU A 1 186 ? -12.547 -18.098 -7.353 1.00 89.94 186 LEU A C 1
ATOM 1433 O O . LEU A 1 186 ? -11.632 -17.275 -7.257 1.00 89.94 186 LEU A O 1
ATOM 1437 N N . THR A 1 187 ? -12.891 -18.893 -6.344 1.00 85.62 187 THR A N 1
ATOM 1438 C CA . THR A 1 187 ? -12.053 -19.028 -5.150 1.00 85.62 187 THR A CA 1
ATOM 1439 C C . THR A 1 187 ? -10.691 -19.576 -5.566 1.00 85.62 187 THR A C 1
ATOM 1441 O O . THR A 1 187 ? -10.603 -20.543 -6.318 1.00 85.62 187 THR A O 1
ATOM 1444 N N . GLY A 1 188 ? -9.622 -18.934 -5.110 1.00 73.31 188 GLY A N 1
ATOM 1445 C CA . GLY A 1 188 ? -8.254 -19.339 -5.414 1.00 73.31 188 GLY A CA 1
ATOM 1446 C C . GLY A 1 188 ? -7.331 -19.076 -4.236 1.00 73.31 188 GLY A C 1
ATOM 1447 O O . GLY A 1 188 ? -7.691 -18.361 -3.297 1.00 73.31 188 GLY A O 1
ATOM 1448 N N . HIS A 1 189 ? -6.130 -19.641 -4.287 1.00 64.19 189 HIS A N 1
ATOM 1449 C CA . HIS A 1 189 ? -5.080 -19.271 -3.350 1.00 64.19 189 HIS A CA 1
ATOM 1450 C C . HIS A 1 189 ? -4.527 -17.898 -3.733 1.00 64.19 189 HIS A C 1
ATOM 1452 O O . HIS A 1 189 ? -4.166 -17.667 -4.882 1.00 64.19 189 HIS A O 1
ATOM 1458 N N . ALA A 1 190 ? -4.411 -16.999 -2.755 1.00 56.28 190 ALA A N 1
ATOM 1459 C CA . ALA A 1 190 ? -3.848 -15.661 -2.952 1.00 56.28 190 ALA A CA 1
ATOM 1460 C C . ALA A 1 190 ? -2.379 -15.668 -3.447 1.00 56.28 190 ALA A C 1
ATOM 1462 O O . ALA A 1 190 ? -1.837 -14.613 -3.756 1.00 56.28 190 ALA A O 1
ATOM 1463 N N . THR A 1 191 ? -1.724 -16.834 -3.482 1.00 49.12 191 THR A N 1
ATOM 1464 C CA . THR A 1 191 ? -0.282 -17.013 -3.702 1.00 49.12 191 THR A CA 1
ATOM 1465 C C . THR A 1 191 ? 0.113 -17.444 -5.113 1.00 49.12 191 THR A C 1
ATOM 1467 O O . THR A 1 191 ? 1.301 -17.421 -5.417 1.00 49.12 191 THR A O 1
ATOM 1470 N N . GLU A 1 192 ? -0.821 -17.822 -5.989 1.00 54.31 192 GLU A N 1
ATOM 1471 C CA . GLU A 1 192 ? -0.497 -18.136 -7.393 1.00 54.31 192 GLU A CA 1
ATOM 1472 C C . GLU A 1 192 ? -0.453 -16.853 -8.236 1.00 54.31 192 GLU A C 1
ATOM 1474 O O . GLU A 1 192 ? -1.164 -16.696 -9.227 1.00 54.31 192 GLU A O 1
ATOM 1479 N N . THR A 1 193 ? 0.365 -15.884 -7.819 1.00 61.16 193 THR A N 1
ATOM 1480 C CA . THR A 1 193 ? 0.628 -14.708 -8.646 1.00 61.16 193 THR A CA 1
ATOM 1481 C C . THR A 1 193 ? 1.619 -15.085 -9.737 1.00 61.16 193 THR A C 1
ATOM 1483 O O . THR A 1 193 ? 2.726 -15.540 -9.464 1.00 61.16 193 THR A O 1
ATOM 1486 N N . THR A 1 194 ? 1.272 -14.818 -10.996 1.00 77.44 194 THR A N 1
ATOM 1487 C CA . THR A 1 194 ? 2.205 -14.903 -12.136 1.00 77.44 194 THR A CA 1
ATOM 1488 C C . THR A 1 194 ? 3.270 -13.803 -12.113 1.00 77.44 194 THR A C 1
ATOM 1490 O O . THR A 1 194 ? 4.022 -13.639 -13.072 1.00 77.44 194 THR A O 1
ATOM 1493 N N . GLU A 1 195 ? 3.323 -13.028 -11.033 1.00 87.44 195 GLU A N 1
ATOM 1494 C CA . GLU A 1 195 ? 4.168 -11.865 -10.844 1.00 87.44 195 GLU A CA 1
ATOM 1495 C C . GLU A 1 195 ? 4.933 -11.969 -9.530 1.00 87.44 195 GLU A C 1
ATOM 1497 O O . GLU A 1 195 ? 4.440 -12.507 -8.536 1.00 87.44 195 GLU A O 1
ATOM 1502 N N . ILE A 1 196 ? 6.136 -11.409 -9.543 1.00 88.69 196 ILE A N 1
ATOM 1503 C CA . ILE A 1 196 ? 7.079 -11.399 -8.436 1.00 88.69 196 ILE A CA 1
ATOM 1504 C C . ILE A 1 196 ? 7.326 -9.936 -8.046 1.00 88.69 196 ILE A C 1
ATOM 1506 O O . ILE A 1 196 ? 7.559 -9.101 -8.930 1.00 88.69 196 ILE A O 1
ATOM 1510 N N . PRO A 1 197 ? 7.257 -9.593 -6.747 1.00 91.19 197 PRO A N 1
ATOM 1511 C CA . PRO A 1 197 ? 7.543 -8.244 -6.289 1.00 91.19 197 PRO A CA 1
ATOM 1512 C C . PRO A 1 197 ? 9.056 -7.980 -6.245 1.00 91.19 197 PRO A C 1
ATOM 1514 O O . PRO A 1 197 ? 9.822 -8.788 -5.726 1.00 91.19 197 PRO A O 1
ATOM 1517 N N . PHE A 1 198 ? 9.467 -6.804 -6.710 1.00 91.88 198 PHE A N 1
ATOM 1518 C CA . PHE A 1 198 ? 10.818 -6.254 -6.586 1.00 91.88 198 PHE A CA 1
ATOM 1519 C C . PHE A 1 198 ? 10.763 -4.896 -5.883 1.00 91.88 198 PHE A C 1
ATOM 1521 O O . PHE A 1 198 ? 9.744 -4.208 -5.928 1.00 91.88 198 PHE A O 1
ATOM 1528 N N . VAL A 1 199 ? 11.862 -4.484 -5.248 1.00 90.56 199 VAL A N 1
ATOM 1529 C CA . VAL A 1 199 ? 12.009 -3.130 -4.694 1.00 90.56 199 VAL A CA 1
ATOM 1530 C C . VAL A 1 199 ? 13.076 -2.395 -5.495 1.00 90.56 199 VAL A C 1
ATOM 1532 O O . VAL A 1 199 ? 14.243 -2.765 -5.448 1.00 90.56 199 VAL A O 1
ATOM 1535 N N . ILE A 1 200 ? 12.676 -1.354 -6.226 1.00 88.56 200 ILE A N 1
ATOM 1536 C CA . ILE A 1 200 ? 13.565 -0.520 -7.046 1.00 88.56 200 ILE A CA 1
ATOM 1537 C C . ILE A 1 200 ? 13.408 0.924 -6.578 1.00 88.56 200 ILE A C 1
ATOM 1539 O O . ILE A 1 200 ? 12.297 1.447 -6.569 1.00 88.56 200 ILE A O 1
ATOM 1543 N N . ALA A 1 201 ? 14.502 1.567 -6.156 1.00 85.12 201 ALA A N 1
ATOM 1544 C CA . ALA A 1 201 ? 14.501 2.954 -5.667 1.00 85.12 201 ALA A CA 1
ATOM 1545 C C . ALA A 1 201 ? 13.407 3.241 -4.607 1.00 85.12 201 ALA A C 1
ATOM 1547 O O . ALA A 1 201 ? 12.668 4.218 -4.703 1.00 85.12 201 ALA A O 1
ATOM 1548 N N . ASN A 1 202 ? 13.290 2.366 -3.598 1.00 82.62 202 ASN A N 1
ATOM 1549 C CA . ASN A 1 202 ? 12.269 2.405 -2.533 1.00 82.62 202 ASN A CA 1
ATOM 1550 C C . ASN A 1 202 ? 10.815 2.236 -3.000 1.00 82.62 202 ASN A C 1
ATOM 1552 O O . ASN A 1 202 ? 9.885 2.485 -2.231 1.00 82.62 202 ASN A O 1
ATOM 1556 N N . LYS A 1 203 ? 10.604 1.774 -4.233 1.00 84.44 203 LYS A N 1
ATOM 1557 C CA . LYS A 1 203 ? 9.285 1.498 -4.788 1.00 84.44 203 LYS A CA 1
ATOM 1558 C C . LYS A 1 203 ? 9.096 0.007 -5.020 1.00 84.44 203 LYS A C 1
ATOM 1560 O O . LYS A 1 203 ? 9.954 -0.645 -5.611 1.00 84.44 203 LYS A O 1
ATOM 1565 N N . LYS A 1 204 ? 7.960 -0.530 -4.572 1.00 89.25 204 LYS A N 1
ATOM 1566 C CA . LYS A 1 204 ? 7.572 -1.917 -4.839 1.00 89.25 204 LYS A CA 1
ATOM 1567 C C . LYS A 1 204 ? 6.987 -2.011 -6.248 1.00 89.25 204 LYS A C 1
ATOM 1569 O O . LYS A 1 204 ? 5.953 -1.409 -6.524 1.00 89.25 204 LYS A O 1
ATOM 1574 N N . VAL A 1 205 ? 7.645 -2.760 -7.123 1.00 90.62 205 VAL A N 1
ATOM 1575 C CA . VAL A 1 205 ? 7.203 -3.026 -8.497 1.00 90.62 205 VAL A CA 1
ATOM 1576 C C . VAL A 1 205 ? 6.855 -4.501 -8.648 1.00 90.62 205 VAL A C 1
ATOM 1578 O O . VAL A 1 205 ? 7.421 -5.345 -7.959 1.00 90.62 205 VAL A O 1
ATOM 1581 N N . TRP A 1 206 ? 5.917 -4.815 -9.534 1.00 90.75 206 TRP A N 1
ATOM 1582 C CA . TRP A 1 206 ? 5.479 -6.186 -9.794 1.00 90.75 206 TRP A CA 1
ATOM 1583 C C . TRP A 1 206 ? 5.817 -6.556 -11.228 1.00 90.75 206 TRP A C 1
ATOM 1585 O O . TRP A 1 206 ? 5.567 -5.774 -12.142 1.00 90.75 206 TRP A O 1
ATOM 1595 N N . VAL A 1 207 ? 6.445 -7.717 -11.402 1.00 91.00 207 VAL A N 1
ATOM 1596 C CA . VAL A 1 207 ? 7.044 -8.123 -12.676 1.00 91.00 207 VAL A CA 1
ATOM 1597 C C . VAL A 1 207 ? 6.654 -9.556 -12.967 1.00 91.00 207 VAL A C 1
ATOM 1599 O O . VAL A 1 207 ? 6.736 -10.405 -12.081 1.00 91.00 207 VAL A O 1
ATOM 1602 N N . ALA A 1 208 ? 6.258 -9.841 -14.205 1.00 89.06 208 ALA A N 1
ATOM 1603 C CA . ALA A 1 208 ? 5.930 -11.195 -14.631 1.00 89.06 208 ALA A CA 1
ATOM 1604 C C . ALA A 1 208 ? 7.075 -12.171 -14.310 1.00 89.06 208 ALA A C 1
ATOM 1606 O O . ALA A 1 208 ? 8.245 -11.882 -14.575 1.00 89.06 208 ALA A O 1
ATOM 1607 N N . ALA A 1 209 ? 6.742 -13.352 -13.789 1.00 88.12 209 ALA A N 1
ATOM 1608 C CA . ALA A 1 209 ? 7.719 -14.360 -13.377 1.00 88.12 209 ALA A CA 1
ATOM 1609 C C . ALA A 1 209 ? 8.688 -14.740 -14.514 1.00 88.12 209 ALA A C 1
ATOM 1611 O O . ALA A 1 209 ? 9.881 -14.924 -14.279 1.00 88.12 209 ALA A O 1
ATOM 1612 N N . GLY A 1 210 ? 8.205 -14.760 -15.764 1.00 88.94 210 GLY A N 1
ATOM 1613 C CA . GLY A 1 210 ? 9.035 -15.000 -16.951 1.00 88.94 210 GLY A CA 1
ATOM 1614 C C . GLY A 1 210 ? 10.113 -13.934 -17.203 1.00 88.94 210 GLY A C 1
ATOM 1615 O O . GLY A 1 210 ? 11.154 -14.253 -17.769 1.00 88.94 210 GLY A O 1
ATOM 1616 N N . SER A 1 211 ? 9.913 -12.699 -16.736 1.00 90.44 211 SER A N 1
ATOM 1617 C CA . SER A 1 211 ? 10.849 -11.572 -16.895 1.00 90.44 211 SER A CA 1
ATOM 1618 C C . SER A 1 211 ? 11.679 -11.287 -15.636 1.00 90.44 211 SER A C 1
ATOM 1620 O O . SER A 1 211 ? 12.585 -10.457 -15.675 1.00 90.44 211 SER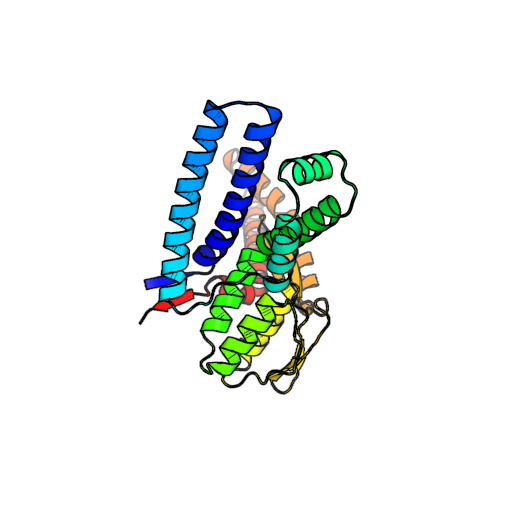 A O 1
ATOM 1622 N N . ALA A 1 212 ? 11.405 -11.971 -14.522 1.00 91.56 212 ALA A N 1
ATOM 1623 C CA . ALA A 1 212 ? 12.046 -11.710 -13.232 1.00 91.56 212 ALA A CA 1
ATOM 1624 C C . ALA A 1 212 ? 13.568 -11.942 -13.252 1.00 91.56 212 ALA A C 1
ATOM 1626 O O . ALA A 1 212 ? 14.323 -11.152 -12.681 1.00 91.56 212 ALA A O 1
ATOM 1627 N N . HIS A 1 213 ? 14.029 -12.990 -13.944 1.00 93.31 213 HIS A N 1
ATOM 1628 C CA . HIS A 1 213 ? 15.463 -13.261 -14.100 1.00 93.31 213 HIS A CA 1
ATOM 1629 C C . HIS A 1 213 ? 16.157 -12.138 -14.884 1.00 93.31 213 HIS A C 1
ATOM 1631 O O . HIS A 1 213 ? 17.148 -11.590 -14.414 1.00 93.31 213 HIS A O 1
ATOM 1637 N N . ARG A 1 214 ? 15.559 -11.704 -16.005 1.00 94.31 214 ARG A N 1
ATOM 1638 C CA . ARG A 1 214 ? 16.079 -10.603 -16.830 1.00 94.31 214 ARG A CA 1
ATOM 1639 C C . ARG A 1 214 ? 16.226 -9.314 -16.034 1.00 94.31 214 ARG A C 1
ATOM 1641 O O . ARG A 1 214 ? 17.241 -8.638 -16.146 1.00 94.31 214 ARG A O 1
ATOM 1648 N N . LEU A 1 215 ? 15.233 -8.987 -15.206 1.00 94.81 215 LEU A N 1
ATOM 1649 C CA . LEU A 1 215 ? 15.307 -7.804 -14.353 1.00 94.81 215 LEU A CA 1
ATOM 1650 C C . LEU A 1 215 ? 16.408 -7.925 -13.299 1.00 94.81 215 LEU A C 1
ATOM 1652 O O . LEU A 1 215 ? 17.115 -6.956 -13.048 1.00 94.81 215 LEU A O 1
ATOM 1656 N N . THR A 1 216 ? 16.560 -9.102 -12.693 1.00 94.94 216 THR A N 1
ATOM 1657 C CA . THR A 1 216 ? 17.609 -9.357 -11.695 1.00 94.94 216 THR A CA 1
ATOM 1658 C C . THR A 1 216 ? 18.999 -9.154 -12.299 1.00 94.94 216 THR A C 1
ATOM 1660 O O . THR A 1 216 ? 19.824 -8.442 -11.722 1.00 94.94 216 THR A O 1
ATOM 1663 N N . ASP A 1 217 ? 19.237 -9.706 -13.491 1.00 95.69 217 ASP A N 1
ATOM 1664 C CA . ASP A 1 217 ? 20.503 -9.551 -14.211 1.00 95.69 217 ASP A CA 1
ATOM 1665 C C . ASP A 1 217 ? 20.746 -8.090 -14.612 1.00 95.69 217 ASP A C 1
ATOM 1667 O O . ASP A 1 217 ? 21.839 -7.553 -14.410 1.00 95.69 217 ASP A O 1
ATOM 1671 N N . ASN A 1 218 ? 19.713 -7.416 -15.125 1.00 95.50 218 ASN A N 1
ATOM 1672 C CA . ASN A 1 218 ? 19.773 -6.009 -15.505 1.00 95.50 218 ASN A CA 1
ATOM 1673 C C . ASN A 1 218 ? 20.117 -5.106 -14.304 1.00 95.50 218 ASN A C 1
ATOM 1675 O O . ASN A 1 218 ? 21.055 -4.312 -14.393 1.00 95.50 218 ASN A O 1
ATOM 1679 N N . LEU A 1 219 ? 19.445 -5.287 -13.159 1.00 94.50 219 LEU A N 1
ATOM 1680 C CA . LEU A 1 219 ? 19.737 -4.560 -11.917 1.00 94.50 219 LEU A CA 1
ATOM 1681 C C . LEU A 1 219 ? 21.172 -4.810 -11.438 1.00 94.50 219 LEU A C 1
ATOM 1683 O O . LEU A 1 219 ? 21.883 -3.859 -11.120 1.00 94.50 219 LEU A O 1
ATOM 1687 N N . SER A 1 220 ? 21.641 -6.062 -11.474 1.00 95.62 220 SER A N 1
ATOM 1688 C CA . SER A 1 220 ? 23.028 -6.389 -11.116 1.00 95.62 220 SER A CA 1
ATOM 1689 C C . SER A 1 220 ? 24.047 -5.677 -12.014 1.00 95.62 220 SER A C 1
ATOM 1691 O O . SER A 1 220 ? 25.091 -5.221 -11.542 1.00 95.62 220 SER A O 1
ATOM 1693 N N . ASN A 1 221 ? 23.761 -5.558 -13.312 1.00 95.38 221 ASN A N 1
ATOM 1694 C CA . ASN A 1 221 ? 24.637 -4.863 -14.254 1.00 95.38 221 ASN A CA 1
ATOM 1695 C C . ASN A 1 221 ? 24.619 -3.340 -14.048 1.00 95.38 221 ASN A C 1
ATOM 1697 O O . ASN A 1 221 ? 25.677 -2.709 -14.111 1.00 95.38 221 ASN A O 1
ATOM 1701 N N . ILE A 1 222 ? 23.454 -2.760 -13.742 1.00 94.19 222 ILE A N 1
ATOM 1702 C CA . ILE A 1 222 ? 23.316 -1.345 -13.363 1.00 94.19 222 ILE A CA 1
ATOM 1703 C C . ILE A 1 222 ? 24.143 -1.053 -12.107 1.00 94.19 222 ILE A C 1
ATOM 1705 O O . ILE A 1 222 ? 24.937 -0.110 -12.109 1.00 94.19 222 ILE A O 1
ATOM 1709 N N . ASP A 1 223 ? 24.028 -1.891 -11.075 1.00 93.88 223 ASP A N 1
ATOM 1710 C CA . ASP A 1 223 ? 24.750 -1.728 -9.808 1.00 93.88 223 ASP A CA 1
ATOM 1711 C C . ASP A 1 223 ? 26.273 -1.833 -9.979 1.00 93.88 223 ASP A C 1
ATOM 1713 O O . ASP A 1 223 ? 27.029 -1.165 -9.274 1.00 93.88 223 ASP A O 1
ATOM 1717 N N . LYS A 1 224 ? 26.750 -2.622 -10.951 1.00 94.69 224 LYS A N 1
ATOM 1718 C CA . LYS A 1 224 ? 28.181 -2.711 -11.290 1.00 94.69 224 LYS A CA 1
ATOM 1719 C C . LYS A 1 224 ? 28.687 -1.502 -12.074 1.00 94.69 224 LYS A C 1
ATOM 1721 O O . LYS A 1 224 ? 29.826 -1.082 -11.862 1.00 94.69 224 LYS A O 1
ATOM 1726 N N . LEU A 1 225 ? 27.889 -0.971 -13.004 1.00 94.19 225 LEU A N 1
ATOM 1727 C CA . LEU A 1 225 ? 28.303 0.121 -13.894 1.00 94.19 225 LEU A CA 1
ATOM 1728 C C . LEU A 1 225 ? 28.130 1.508 -13.269 1.00 94.19 225 LEU A C 1
ATOM 1730 O O . LEU A 1 225 ? 28.943 2.391 -13.536 1.00 94.19 225 LEU A O 1
ATOM 1734 N N . SER A 1 226 ? 27.119 1.704 -12.422 1.00 92.94 226 SER A N 1
ATOM 1735 C CA . SER A 1 226 ? 26.814 3.007 -11.815 1.00 92.94 226 SER A CA 1
ATOM 1736 C C . SER A 1 226 ? 28.000 3.596 -11.025 1.00 92.94 226 SER A C 1
ATOM 1738 O O . SER A 1 226 ? 28.379 4.738 -11.307 1.00 92.94 226 SER A O 1
ATOM 1740 N N . PRO A 1 227 ? 28.696 2.846 -10.140 1.00 94.62 227 PRO A N 1
ATOM 1741 C CA . PRO A 1 227 ? 29.869 3.367 -9.433 1.00 94.62 227 PRO A CA 1
ATOM 1742 C C . PRO A 1 227 ? 31.038 3.696 -10.367 1.00 94.62 227 PRO A C 1
ATOM 1744 O O . PRO A 1 227 ? 31.717 4.702 -10.172 1.00 94.62 227 PRO A O 1
ATOM 1747 N N . GLN A 1 228 ? 31.261 2.884 -11.407 1.00 94.00 228 GLN A N 1
ATOM 1748 C CA . GLN A 1 228 ? 32.325 3.127 -12.389 1.00 94.00 228 GLN A CA 1
ATOM 1749 C C . GLN A 1 228 ? 32.065 4.418 -13.169 1.00 94.00 228 GLN A C 1
ATOM 1751 O O . GLN A 1 228 ? 32.979 5.221 -13.369 1.00 94.00 228 GLN A O 1
ATOM 1756 N N . LEU A 1 229 ? 30.805 4.649 -13.554 1.00 93.19 229 LEU A N 1
ATOM 1757 C CA . LEU A 1 229 ? 30.386 5.868 -14.232 1.00 93.19 229 LEU A CA 1
ATOM 1758 C C . LEU A 1 229 ? 30.554 7.097 -13.334 1.00 93.19 229 LEU A C 1
ATOM 1760 O O . LEU A 1 229 ? 31.096 8.106 -13.781 1.00 93.19 229 LEU A O 1
ATOM 1764 N N . GLN A 1 230 ? 30.119 7.012 -12.072 1.00 93.00 230 GLN A N 1
ATOM 1765 C CA . GLN A 1 230 ? 30.278 8.093 -11.095 1.00 93.00 230 GLN A CA 1
ATOM 1766 C C . GLN A 1 230 ? 31.752 8.433 -10.871 1.00 93.00 230 GLN A C 1
ATOM 1768 O O . GLN A 1 230 ? 32.115 9.608 -10.861 1.00 93.00 230 GLN A O 1
ATOM 1773 N N . TRP A 1 231 ? 32.605 7.414 -10.756 1.00 93.06 231 TRP A N 1
ATOM 1774 C CA . TRP A 1 231 ? 34.038 7.597 -10.565 1.00 93.06 231 TRP A CA 1
ATOM 1775 C C . TRP A 1 231 ? 34.707 8.243 -11.781 1.00 93.06 231 TRP A C 1
ATOM 1777 O O . TRP A 1 231 ? 35.375 9.264 -11.628 1.00 93.06 231 TRP A O 1
ATOM 1787 N N . LYS A 1 232 ? 34.469 7.733 -12.999 1.00 91.44 232 LYS A N 1
ATOM 1788 C CA . LYS A 1 232 ? 34.995 8.349 -14.232 1.00 91.44 232 LYS A CA 1
ATOM 1789 C C . LYS A 1 232 ? 34.473 9.781 -14.413 1.00 91.44 232 LYS A C 1
ATOM 1791 O O . LYS A 1 232 ? 35.230 10.667 -14.792 1.00 91.44 232 LYS A O 1
ATOM 1796 N N . ASN A 1 233 ? 33.210 10.050 -14.082 1.00 91.44 233 ASN A N 1
ATOM 1797 C CA . ASN A 1 233 ? 32.664 11.408 -14.145 1.00 91.44 233 ASN A CA 1
ATOM 1798 C C . ASN A 1 233 ? 33.357 12.352 -13.144 1.00 91.44 233 ASN A C 1
ATOM 1800 O O . ASN A 1 233 ? 33.697 13.479 -13.494 1.00 91.44 233 ASN A O 1
ATOM 1804 N N . ALA A 1 234 ? 33.637 11.884 -11.922 1.00 92.06 234 ALA A N 1
ATOM 1805 C CA . ALA A 1 234 ? 34.405 12.647 -10.940 1.00 92.06 234 ALA A CA 1
ATOM 1806 C C . ALA A 1 234 ? 35.842 12.915 -11.418 1.00 92.06 234 ALA A C 1
ATOM 1808 O O . ALA A 1 234 ? 36.323 14.037 -11.293 1.00 92.06 234 ALA A O 1
ATOM 1809 N N . GLN A 1 235 ? 36.506 11.928 -12.029 1.00 91.12 235 GLN A N 1
ATOM 1810 C CA . GLN A 1 235 ? 37.835 12.117 -12.618 1.00 91.12 235 GLN A CA 1
ATOM 1811 C C . GLN A 1 235 ? 37.836 13.170 -13.727 1.00 91.12 235 GLN A C 1
ATOM 1813 O O . GLN A 1 235 ? 38.719 14.021 -13.767 1.00 91.12 235 GLN A O 1
ATOM 1818 N N . ARG A 1 236 ? 36.817 13.163 -14.588 1.00 89.69 236 ARG A N 1
ATOM 1819 C CA . ARG A 1 236 ? 36.673 14.145 -15.669 1.00 89.69 236 ARG A CA 1
ATOM 1820 C C . ARG A 1 236 ? 36.525 15.581 -15.156 1.00 89.69 236 ARG A C 1
ATOM 1822 O O . ARG A 1 236 ? 36.899 16.523 -15.844 1.00 89.69 236 ARG A O 1
ATOM 1829 N N . GLN A 1 237 ? 35.983 15.770 -13.952 1.00 90.31 237 GLN A N 1
ATOM 1830 C CA . GLN A 1 237 ? 35.864 17.100 -13.339 1.00 90.31 237 GLN A CA 1
ATOM 1831 C C . GLN A 1 237 ? 37.208 17.658 -12.853 1.00 90.31 237 GLN A C 1
ATOM 1833 O O . GLN A 1 237 ? 37.343 18.872 -12.717 1.00 90.31 237 GLN A O 1
ATOM 1838 N N . ILE A 1 238 ? 38.189 16.790 -12.590 1.00 91.44 238 ILE A N 1
ATOM 1839 C CA . ILE A 1 238 ? 39.500 17.169 -12.041 1.00 91.44 238 ILE A CA 1
ATOM 1840 C C . ILE A 1 238 ? 40.649 17.017 -13.047 1.00 91.44 238 ILE A C 1
ATOM 1842 O O . ILE A 1 238 ? 41.727 17.562 -12.818 1.00 91.44 238 ILE A O 1
ATOM 1846 N N . MET A 1 239 ? 40.446 16.287 -14.148 1.00 91.44 239 MET A N 1
ATOM 1847 C CA . MET A 1 239 ? 41.471 15.976 -15.147 1.00 91.44 239 MET A CA 1
ATOM 1848 C C . MET A 1 239 ? 40.907 16.036 -16.569 1.00 91.44 239 MET A C 1
ATOM 1850 O O . MET A 1 239 ? 39.741 15.728 -16.809 1.00 91.44 239 MET A O 1
ATOM 1854 N N . VAL A 1 240 ? 41.762 16.397 -17.530 1.00 91.00 240 VAL A N 1
ATOM 1855 C CA . VAL A 1 240 ? 41.438 16.324 -18.961 1.00 91.00 240 VAL A CA 1
ATOM 1856 C C . VAL A 1 240 ? 41.671 14.894 -19.433 1.00 91.00 240 VAL A C 1
ATOM 1858 O O . VAL A 1 240 ? 42.782 14.383 -19.317 1.00 91.00 240 VAL A O 1
ATOM 1861 N N . PHE A 1 241 ? 40.623 14.258 -19.946 1.00 92.94 241 PHE A N 1
ATOM 1862 C CA . PHE A 1 241 ? 40.698 12.900 -20.476 1.00 92.94 241 PHE A CA 1
ATOM 1863 C C . PHE A 1 241 ? 41.465 12.860 -21.797 1.00 92.94 241 PHE A C 1
ATOM 1865 O O . PHE A 1 241 ? 41.334 13.749 -22.641 1.00 92.94 241 PHE A O 1
ATOM 1872 N N . SER A 1 242 ? 42.245 11.798 -21.981 1.00 92.56 242 SER A N 1
ATOM 1873 C CA . SER A 1 242 ? 42.769 11.411 -23.291 1.00 92.56 242 SER A CA 1
ATOM 1874 C C . SER A 1 242 ? 41.646 10.914 -24.214 1.00 92.56 242 SER A C 1
ATOM 1876 O O . SER A 1 242 ? 40.566 10.540 -23.755 1.00 92.56 242 SER A O 1
ATOM 1878 N N . GLU A 1 243 ? 41.898 10.852 -25.526 1.00 91.50 243 GLU A N 1
ATOM 1879 C CA . GLU A 1 243 ? 40.920 10.338 -26.504 1.00 91.50 243 GLU A CA 1
ATOM 1880 C C . GLU A 1 243 ? 40.446 8.912 -26.172 1.00 91.50 243 GLU A C 1
ATOM 1882 O O . GLU A 1 243 ? 39.269 8.589 -26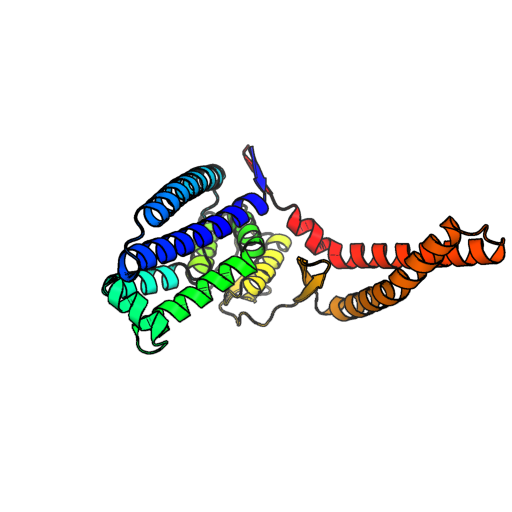.328 1.00 91.50 243 GLU A O 1
ATOM 1887 N N . THR A 1 244 ? 41.344 8.067 -25.660 1.00 91.62 244 THR A N 1
ATOM 1888 C CA . THR A 1 244 ? 41.025 6.700 -25.232 1.00 91.62 244 THR A CA 1
ATOM 1889 C C . THR A 1 244 ? 40.127 6.671 -23.997 1.00 91.62 244 THR A C 1
ATOM 1891 O O . THR A 1 244 ? 39.171 5.901 -23.956 1.00 91.62 244 THR A O 1
ATOM 1894 N N . GLU A 1 245 ? 40.382 7.531 -23.009 1.00 89.44 245 GLU A N 1
ATOM 1895 C CA . GLU A 1 245 ? 39.569 7.605 -21.787 1.00 89.44 245 GLU A CA 1
ATOM 1896 C C . GLU A 1 245 ? 38.183 8.197 -22.055 1.00 89.44 245 GLU A C 1
ATOM 1898 O O . GLU A 1 245 ? 37.200 7.753 -21.458 1.00 89.44 245 GLU A O 1
ATOM 1903 N N . GLU A 1 246 ? 38.081 9.160 -22.975 1.00 90.75 246 GLU A N 1
ATOM 1904 C CA . GLU A 1 246 ? 36.792 9.699 -23.412 1.00 90.75 246 GLU A CA 1
ATOM 1905 C C . GLU A 1 246 ? 35.987 8.627 -24.163 1.00 90.75 246 GLU A C 1
ATOM 1907 O O . GLU A 1 246 ? 34.795 8.467 -23.904 1.00 90.75 246 GLU A O 1
ATOM 1912 N N . ALA A 1 247 ? 36.629 7.828 -25.025 1.00 91.94 247 ALA A N 1
ATOM 1913 C CA . ALA A 1 247 ? 35.970 6.713 -25.707 1.00 91.94 247 ALA A CA 1
ATOM 1914 C C . ALA A 1 247 ? 35.465 5.637 -24.724 1.00 91.94 247 ALA A C 1
ATOM 1916 O O . ALA A 1 247 ? 34.326 5.183 -24.849 1.00 91.94 247 ALA A O 1
ATOM 1917 N N . GLU A 1 248 ? 36.268 5.266 -23.719 1.00 90.50 248 GLU A N 1
ATOM 1918 C CA . GLU A 1 248 ? 35.847 4.360 -22.638 1.00 90.50 248 GLU A CA 1
ATOM 1919 C C . GLU A 1 248 ? 34.659 4.921 -21.852 1.00 90.50 248 GLU A C 1
ATOM 1921 O O . GLU A 1 248 ? 33.705 4.201 -21.555 1.00 90.50 248 GLU A O 1
ATOM 1926 N N . PHE A 1 249 ? 34.703 6.212 -21.514 1.00 92.31 249 PHE A N 1
ATOM 1927 C CA . PHE A 1 249 ? 33.629 6.872 -20.782 1.00 92.31 249 PHE A CA 1
ATOM 1928 C C . PHE A 1 249 ? 32.324 6.896 -21.584 1.00 92.31 249 PHE A C 1
ATOM 1930 O O . PHE A 1 249 ? 31.266 6.573 -21.041 1.00 92.31 249 PHE A O 1
ATOM 1937 N N . VAL A 1 250 ? 32.398 7.214 -22.880 1.00 93.50 250 VAL A N 1
ATOM 1938 C CA . VAL A 1 250 ? 31.246 7.193 -23.794 1.00 93.50 250 VAL A CA 1
ATOM 1939 C C . VAL A 1 250 ? 30.675 5.779 -23.935 1.00 93.50 250 VAL A C 1
ATOM 1941 O O . VAL A 1 250 ? 29.455 5.608 -23.894 1.00 93.50 250 VAL A O 1
ATOM 1944 N N . ASP A 1 251 ? 31.520 4.750 -24.050 1.00 94.75 251 ASP A N 1
ATOM 1945 C CA . ASP A 1 251 ? 31.062 3.355 -24.100 1.00 94.75 251 ASP A CA 1
ATOM 1946 C C . ASP A 1 251 ? 30.355 2.936 -22.802 1.00 94.75 251 ASP A C 1
ATOM 1948 O O . ASP A 1 251 ? 29.292 2.310 -22.836 1.00 94.75 251 ASP A O 1
ATOM 1952 N N . LEU A 1 252 ? 30.900 3.342 -21.653 1.00 93.94 252 LEU A N 1
ATOM 1953 C CA . LEU A 1 252 ? 30.323 3.061 -20.341 1.00 93.94 252 LEU A CA 1
ATOM 1954 C C . LEU A 1 252 ? 28.967 3.763 -20.164 1.00 93.94 252 LEU A C 1
ATOM 1956 O O . LEU A 1 252 ? 28.002 3.134 -19.724 1.00 93.94 252 LEU A O 1
ATOM 1960 N N . GLN A 1 253 ? 28.856 5.030 -20.580 1.00 93.50 253 GLN A N 1
ATOM 1961 C CA . GLN A 1 253 ? 27.585 5.761 -20.620 1.00 93.50 253 GLN A CA 1
ATOM 1962 C C . GLN A 1 253 ? 26.555 5.073 -21.514 1.00 93.50 253 GLN A C 1
ATOM 1964 O O . GLN A 1 253 ? 25.403 4.910 -21.110 1.00 93.50 253 GLN A O 1
ATOM 1969 N N . ARG A 1 254 ? 26.960 4.644 -22.715 1.00 96.56 254 ARG A N 1
ATOM 1970 C CA . ARG A 1 254 ? 26.076 3.948 -23.656 1.00 96.56 254 ARG A CA 1
ATOM 1971 C C . ARG A 1 254 ? 25.529 2.655 -23.054 1.00 96.56 254 ARG A C 1
ATOM 1973 O O . ARG A 1 254 ? 24.314 2.485 -23.030 1.00 96.56 254 ARG A O 1
ATOM 1980 N N . LYS A 1 255 ? 26.398 1.799 -22.506 1.00 95.06 255 LYS A N 1
ATOM 1981 C CA . LYS A 1 255 ? 25.998 0.542 -21.847 1.00 95.06 255 LYS A CA 1
ATOM 1982 C C . LYS A 1 255 ? 25.041 0.786 -20.683 1.00 95.06 255 LYS A C 1
ATOM 1984 O O . LYS A 1 255 ? 24.045 0.087 -20.537 1.00 95.06 255 LYS A O 1
ATOM 1989 N N . TYR A 1 256 ? 25.315 1.806 -19.872 1.00 95.06 256 TYR A N 1
ATOM 1990 C CA . TYR A 1 256 ? 24.436 2.177 -18.767 1.00 95.06 256 TYR A CA 1
ATOM 1991 C C . TYR A 1 256 ? 23.048 2.625 -19.259 1.00 95.06 256 TYR A C 1
ATOM 1993 O O . TYR A 1 256 ? 22.031 2.170 -18.740 1.00 95.06 256 TYR A O 1
ATOM 2001 N N . LEU A 1 257 ? 22.987 3.464 -20.299 1.00 95.38 257 LEU A N 1
ATOM 2002 C CA . LEU A 1 257 ? 21.723 3.902 -20.901 1.00 95.38 257 LEU A CA 1
ATOM 2003 C C . LEU A 1 257 ? 20.945 2.750 -21.552 1.00 95.38 257 LEU A C 1
ATOM 2005 O O . LEU A 1 257 ? 19.717 2.744 -21.495 1.00 95.38 257 LEU A O 1
ATOM 2009 N N . GLU A 1 258 ? 21.629 1.779 -22.157 1.00 96.38 258 GLU A N 1
ATOM 2010 C CA . GLU A 1 258 ? 21.005 0.567 -22.705 1.00 96.38 258 GLU A CA 1
ATOM 2011 C C . GLU A 1 258 ? 20.350 -0.276 -21.607 1.00 96.38 258 GLU A C 1
ATOM 2013 O O . GLU A 1 258 ? 19.196 -0.675 -21.758 1.00 96.38 258 GLU A O 1
ATOM 2018 N N . LEU A 1 259 ? 21.023 -0.461 -20.466 1.00 95.50 259 LEU A N 1
ATOM 2019 C CA . LEU A 1 259 ? 20.438 -1.168 -19.324 1.00 95.50 259 LEU A CA 1
ATOM 2020 C C . LEU A 1 259 ? 19.215 -0.442 -18.757 1.00 95.50 259 LEU A C 1
ATOM 2022 O O . LEU A 1 259 ? 18.224 -1.096 -18.439 1.00 95.50 259 LEU A O 1
ATOM 2026 N N . LEU A 1 260 ? 19.249 0.894 -18.676 1.00 94.06 260 LEU A N 1
ATOM 2027 C CA . LEU A 1 260 ? 18.084 1.684 -18.260 1.00 94.06 260 LEU A CA 1
ATOM 2028 C C . LEU A 1 260 ? 16.908 1.539 -19.236 1.00 94.06 260 LEU A C 1
ATOM 2030 O O . LEU A 1 260 ? 15.763 1.443 -18.802 1.00 94.06 260 LEU A O 1
ATOM 2034 N N . ARG A 1 261 ? 17.170 1.483 -20.548 1.00 95.06 261 ARG A N 1
ATOM 2035 C CA . ARG A 1 261 ? 16.122 1.237 -21.554 1.00 95.06 261 ARG A CA 1
ATOM 2036 C C . ARG A 1 261 ? 15.518 -0.153 -21.415 1.00 95.06 261 ARG A C 1
ATOM 2038 O O . ARG A 1 261 ? 14.299 -0.279 -21.448 1.00 95.06 261 ARG A O 1
ATOM 2045 N N . GLU A 1 262 ? 16.342 -1.177 -21.216 1.00 94.69 262 GLU A N 1
ATOM 2046 C CA . GLU A 1 262 ? 15.841 -2.533 -20.985 1.00 94.69 262 GLU A CA 1
ATOM 2047 C C . GLU A 1 262 ? 15.008 -2.608 -19.694 1.00 94.69 262 GLU A C 1
ATOM 2049 O O . GLU A 1 262 ? 13.930 -3.203 -19.692 1.00 94.69 262 GLU A O 1
ATOM 2054 N N . GLN A 1 263 ? 15.452 -1.961 -18.611 1.00 93.19 263 GLN A N 1
ATOM 2055 C CA . GLN A 1 263 ? 14.657 -1.854 -17.387 1.00 93.19 263 GLN A CA 1
ATOM 2056 C C . GLN A 1 263 ? 13.297 -1.200 -17.668 1.00 93.19 263 GLN A C 1
ATOM 2058 O O . GLN A 1 263 ? 12.263 -1.690 -17.210 1.00 93.19 263 GLN A O 1
ATOM 2063 N N . ASP A 1 264 ? 13.281 -0.111 -18.435 1.00 93.00 264 ASP A N 1
ATOM 2064 C CA . ASP A 1 264 ? 12.058 0.596 -18.806 1.00 93.00 264 ASP A CA 1
ATOM 2065 C C . ASP A 1 264 ? 11.099 -0.268 -19.632 1.00 93.00 264 ASP A C 1
ATOM 2067 O O . ASP A 1 264 ? 9.886 -0.186 -19.427 1.00 93.00 264 ASP A O 1
ATOM 2071 N N . GLU A 1 265 ? 11.625 -1.110 -20.522 1.00 93.75 265 GLU A N 1
ATOM 2072 C CA . GLU A 1 265 ? 10.843 -2.078 -21.292 1.00 93.75 265 GLU A CA 1
ATOM 2073 C C . GLU A 1 265 ? 10.253 -3.174 -20.401 1.00 93.75 265 GLU A C 1
ATOM 2075 O O . GLU A 1 265 ? 9.058 -3.461 -20.502 1.00 93.75 265 GLU A O 1
ATOM 2080 N N . ILE A 1 266 ? 11.050 -3.742 -19.488 1.00 92.38 266 ILE A N 1
ATOM 2081 C CA . ILE A 1 266 ? 10.584 -4.763 -18.536 1.00 92.38 266 ILE A CA 1
ATOM 2082 C C . ILE A 1 266 ? 9.478 -4.199 -17.632 1.00 92.38 266 ILE A C 1
ATOM 2084 O O . ILE A 1 266 ? 8.507 -4.890 -17.330 1.00 92.38 266 ILE A O 1
ATOM 2088 N N . LEU A 1 267 ? 9.605 -2.938 -17.210 1.00 92.81 267 LEU A N 1
ATOM 2089 C CA . LEU A 1 267 ? 8.668 -2.276 -16.298 1.00 92.81 267 LEU A CA 1
ATOM 2090 C C . LEU A 1 267 ? 7.523 -1.539 -17.012 1.00 92.81 267 LEU A C 1
ATOM 2092 O O . LEU A 1 267 ? 6.744 -0.847 -16.351 1.00 92.81 267 LEU A O 1
ATOM 2096 N N . LYS A 1 268 ? 7.401 -1.653 -18.340 1.00 91.25 268 LYS A N 1
ATOM 2097 C CA . LYS A 1 268 ? 6.438 -0.875 -19.133 1.00 91.25 268 LYS A CA 1
ATOM 2098 C C . LYS A 1 268 ? 4.998 -1.063 -18.657 1.00 91.25 268 LYS A C 1
ATOM 2100 O O . LYS A 1 268 ? 4.307 -0.076 -18.414 1.00 91.25 268 LYS A O 1
ATOM 2105 N N . GLU A 1 269 ? 4.566 -2.310 -18.487 1.00 85.25 269 GLU A N 1
ATOM 2106 C CA . GLU A 1 269 ? 3.199 -2.634 -18.058 1.00 85.25 269 GLU A CA 1
ATOM 2107 C C . GLU A 1 269 ? 2.902 -2.051 -16.673 1.00 85.25 269 GLU A C 1
ATOM 2109 O O . GLU A 1 269 ? 1.888 -1.378 -16.481 1.00 85.25 269 GLU A O 1
ATOM 2114 N N . PHE A 1 270 ? 3.840 -2.203 -15.733 1.00 86.62 270 PHE A N 1
ATOM 2115 C CA . PHE A 1 270 ? 3.724 -1.617 -14.402 1.00 86.62 270 PHE A CA 1
ATOM 2116 C C . PHE A 1 270 ? 3.591 -0.088 -14.470 1.00 86.62 270 PHE A C 1
ATOM 2118 O O . PHE A 1 270 ? 2.693 0.471 -13.843 1.00 86.62 270 PHE A O 1
ATOM 2125 N N . LYS A 1 271 ? 4.428 0.591 -15.272 1.00 87.50 271 LYS A N 1
ATOM 2126 C CA . LYS A 1 271 ? 4.380 2.053 -15.470 1.00 87.50 271 LYS A CA 1
ATOM 2127 C C . LYS A 1 271 ? 3.063 2.528 -16.088 1.00 87.50 271 LYS A C 1
ATOM 2129 O O . LYS A 1 271 ? 2.613 3.634 -15.793 1.00 87.50 271 LYS A O 1
ATOM 2134 N N . GLU A 1 272 ? 2.447 1.731 -16.957 1.00 87.12 272 GLU A N 1
ATOM 2135 C CA . GLU A 1 272 ? 1.127 2.032 -17.521 1.00 87.12 272 GLU A CA 1
ATOM 2136 C C . GLU A 1 272 ? 0.017 1.909 -16.473 1.00 87.12 272 GLU A C 1
ATOM 2138 O O . GLU A 1 272 ? -0.878 2.753 -16.431 1.00 87.12 272 GLU A O 1
ATOM 2143 N N . GLU A 1 273 ? 0.091 0.921 -15.578 1.00 85.44 273 GLU A N 1
ATOM 2144 C CA . GLU A 1 273 ? -0.852 0.801 -14.460 1.00 85.44 273 GLU A CA 1
ATOM 2145 C C . GLU A 1 273 ? -0.775 1.977 -13.478 1.00 85.44 273 GLU A C 1
ATOM 2147 O O . GLU A 1 273 ? -1.768 2.317 -12.840 1.00 85.44 273 GLU A O 1
ATOM 2152 N N . GLU A 1 274 ? 0.384 2.620 -13.328 1.00 84.38 274 GLU A N 1
ATOM 2153 C CA . GLU A 1 274 ? 0.518 3.793 -12.448 1.00 84.38 274 GLU A CA 1
ATOM 2154 C C . GLU A 1 274 ? -0.222 5.020 -12.972 1.00 84.38 274 GLU A C 1
ATOM 2156 O O . GLU A 1 274 ? -0.568 5.914 -12.204 1.00 84.38 274 GLU A O 1
ATOM 2161 N N . LYS A 1 275 ? -0.485 5.048 -14.281 1.00 86.19 275 LYS A N 1
ATOM 2162 C CA . LYS A 1 275 ? -1.229 6.115 -14.952 1.00 86.19 275 LYS A CA 1
ATOM 2163 C C . LYS A 1 275 ? -2.742 5.897 -14.892 1.00 86.19 275 LYS A C 1
ATOM 2165 O O . LYS A 1 275 ? -3.481 6.662 -15.507 1.00 86.19 275 LYS A O 1
ATOM 2170 N N . LEU A 1 276 ? -3.215 4.857 -14.194 1.00 86.12 276 LEU A N 1
ATOM 2171 C CA . LEU A 1 276 ? -4.644 4.630 -14.001 1.00 86.12 276 LEU A CA 1
ATOM 2172 C C . LEU A 1 276 ? -5.279 5.829 -13.285 1.00 86.12 276 LEU A C 1
ATOM 2174 O O . LEU A 1 276 ? -4.859 6.240 -12.203 1.00 86.12 276 LEU A O 1
ATOM 2178 N N . ALA A 1 277 ? -6.321 6.369 -13.902 1.00 87.69 277 ALA A N 1
ATOM 2179 C CA . ALA A 1 277 ? -7.096 7.478 -13.378 1.00 87.69 277 ALA A CA 1
ATOM 2180 C C . ALA A 1 277 ? -8.544 7.382 -13.865 1.00 87.69 277 ALA A C 1
ATOM 2182 O O . ALA A 1 277 ? -8.847 6.699 -14.850 1.00 87.69 277 ALA A O 1
ATOM 2183 N N . ILE A 1 278 ? -9.439 8.089 -13.181 1.00 84.56 278 ILE A N 1
ATOM 2184 C CA . ILE A 1 278 ? -10.827 8.279 -13.603 1.00 84.56 278 ILE A CA 1
ATOM 2185 C C . ILE A 1 278 ? -11.053 9.739 -13.920 1.00 84.56 278 ILE A C 1
ATOM 2187 O O . ILE A 1 278 ? -10.751 10.619 -13.113 1.00 84.56 278 ILE A O 1
ATOM 2191 N N . LYS A 1 279 ? -11.637 9.983 -15.092 1.00 79.94 279 LYS A N 1
ATOM 2192 C CA . LYS A 1 279 ? -12.101 11.301 -15.505 1.00 79.94 279 LYS A CA 1
ATOM 2193 C C . LYS A 1 279 ? -13.605 11.379 -15.299 1.00 79.94 279 LYS A C 1
ATOM 2195 O O . LYS A 1 279 ? -14.345 10.543 -15.803 1.00 79.94 279 LYS A O 1
ATOM 2200 N N . VAL A 1 280 ? -14.038 12.397 -14.567 1.00 66.38 280 VAL A N 1
ATOM 2201 C CA . VAL A 1 280 ? -15.446 12.795 -14.497 1.00 66.38 280 VAL A CA 1
ATOM 2202 C C . VAL A 1 280 ? -15.796 13.489 -15.804 1.00 66.38 280 VAL A C 1
ATOM 2204 O O . VAL A 1 280 ? -15.200 14.532 -16.097 1.00 66.38 280 VAL A O 1
ATOM 2207 N N . SER A 1 281 ? -16.711 12.882 -16.560 1.00 58.66 281 SER A N 1
ATOM 2208 C CA . SER A 1 281 ? -17.445 13.500 -17.669 1.00 58.66 281 SER A CA 1
ATOM 2209 C C . SER A 1 281 ? -18.391 14.577 -17.163 1.00 58.66 281 SER A C 1
ATOM 2211 O O . SER A 1 281 ? -19.102 14.273 -16.177 1.00 58.66 281 SER A O 1
#

Foldseek 3Di:
DKFALVLQLVLLVLVVVLVVLVLVLLCCVPPPVPVVVNVVSVVVNVVSVVSNVVSVVVCVVLVQDDDAAQQVVLVVLVVVLVVDDSVVLVVCVVVCDDDSNVSVVVNVVRSVLCNVLSSLSSLLSLLLSPQPPPVLSVQSVVLRNNLEDPDKAASPSDDPVSLVSNQQSSLSSQRQWHADPNRIIDGHGSPPHLWDWDQDPNDTAIFGPVCVVVLVVLVVVLVVLVVVLVVLVVVVVVDPDDPVSVVVNVVSVVVNVVSVVVNCVRRVVVVVSSRRMGDDD

pLDDT: mean 90.42, std 6.85, range [49.12, 97.69]

Radius of gyration: 24.18 Å; chains: 1; bounding box: 67×39×59 Å